Protein AF-V4Y859-F1 (afdb_monomer_lite)

Secondary structure (DSSP, 8-state):
--B--SS--TTPPPB--HHHHHHHT---TT------STHHHHHHHHHHHHHHHHHHHHHHTTSHHHHSPPPPHHHHHHHHHHHHS--TTS-HHHHHHHHHHHTS---HHHHHHHHHHHT-TTS-HHHHHHHHHHHHHHHT-----PPPPPPP--GGG---------PPPGGGSS-SS------------

Sequence (189 aa):
MRFVPREMDEDDELVKDTLTCLKRIECTEETERYLPGEMRDELYDAWGRARVDIYRQWQEQTDPLNVQPDIRKLFREVGQHLREHWPSDMTEDELRETVSSVEAPWGRRYERELREVYEDESFGPVETSRRIVDKVDELGLQPFEPPDPLPPIQKDEVKLVCWMVVAPDEKDGAGENGPQLMSQVTLDT

Radius of gyration: 26.75 Å; chains: 1; bounding box: 48×47×70 Å

pLDDT: mean 85.26, std 17.59, range [29.16, 97.81]

Structure (mmCIF, N/CA/C/O backbone):
data_AF-V4Y859-F1
#
_entry.id   AF-V4Y859-F1
#
loop_
_atom_site.gro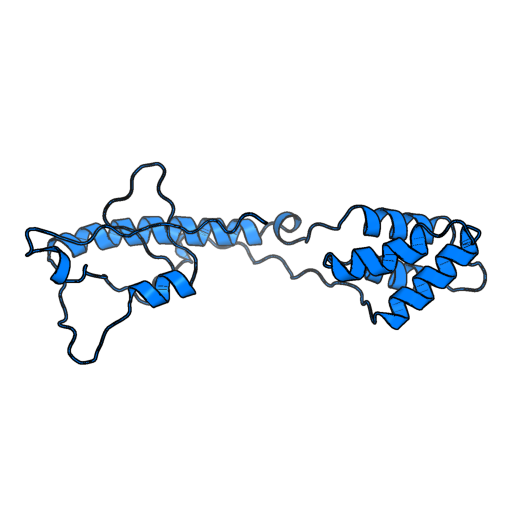up_PDB
_atom_site.id
_atom_site.type_symbol
_atom_site.label_atom_id
_atom_site.label_alt_id
_atom_site.label_comp_id
_atom_site.label_asym_id
_atom_site.label_entity_id
_atom_site.label_seq_id
_atom_site.pdbx_PDB_ins_code
_atom_site.Cartn_x
_atom_site.Cartn_y
_atom_site.Cartn_z
_atom_site.occupancy
_atom_site.B_iso_or_equiv
_atom_site.auth_seq_id
_atom_site.auth_comp_id
_atom_site.auth_asym_id
_atom_site.auth_atom_id
_atom_site.pdbx_PDB_model_num
ATOM 1 N N . MET A 1 1 ? -7.301 -1.783 15.688 1.00 88.00 1 MET A N 1
ATOM 2 C CA . MET A 1 1 ? -8.148 -1.291 16.801 1.00 88.00 1 MET A CA 1
ATOM 3 C C . MET A 1 1 ? -9.268 -0.437 16.215 1.00 88.00 1 MET A C 1
ATOM 5 O O . MET A 1 1 ? -9.089 0.074 15.111 1.00 88.00 1 MET A O 1
ATOM 9 N N . ARG A 1 2 ? -10.412 -0.325 16.899 1.00 92.06 2 ARG A N 1
ATOM 10 C CA . ARG A 1 2 ? -11.505 0.587 16.534 1.00 92.06 2 ARG A CA 1
ATOM 11 C C . ARG A 1 2 ? -11.997 1.310 17.770 1.00 92.06 2 ARG A C 1
ATOM 13 O O . ARG A 1 2 ? -12.341 0.650 18.745 1.00 92.06 2 ARG A O 1
ATOM 20 N N . PHE A 1 3 ? -12.020 2.634 17.705 1.00 93.00 3 PHE A N 1
ATOM 21 C CA . PHE A 1 3 ? -12.677 3.458 18.707 1.00 93.00 3 PHE A CA 1
ATOM 22 C C . PHE A 1 3 ? -14.032 3.906 18.161 1.00 93.00 3 PHE A C 1
ATOM 24 O O . PHE A 1 3 ? -14.116 4.435 17.050 1.00 93.00 3 PHE A O 1
ATOM 31 N N . VAL A 1 4 ? -15.075 3.642 18.943 1.00 91.94 4 VAL A N 1
ATOM 32 C CA . VAL A 1 4 ? -16.464 3.974 18.634 1.00 91.94 4 VAL A CA 1
ATOM 33 C C . VAL A 1 4 ? -16.869 5.086 19.603 1.00 91.94 4 VAL A C 1
ATOM 35 O O . VAL A 1 4 ? -16.959 4.808 20.801 1.00 91.94 4 VAL A O 1
ATOM 38 N N . PRO A 1 5 ? -17.045 6.335 19.137 1.00 89.06 5 PRO A N 1
ATOM 39 C CA . PRO A 1 5 ? -17.595 7.401 19.966 1.00 89.06 5 PRO A CA 1
ATOM 40 C C . PRO A 1 5 ? -18.973 7.019 20.521 1.00 89.06 5 PRO A C 1
ATOM 42 O O . PRO A 1 5 ? -19.734 6.306 19.865 1.00 89.06 5 PRO A O 1
ATOM 45 N N . ARG A 1 6 ? -19.281 7.475 21.742 1.00 83.06 6 ARG A N 1
ATOM 46 C CA . ARG A 1 6 ? -20.575 7.210 22.390 1.00 83.06 6 ARG A CA 1
ATOM 47 C C . ARG A 1 6 ? -21.721 7.841 21.601 1.00 83.06 6 ARG A C 1
ATOM 49 O O . ARG A 1 6 ? -22.703 7.182 21.277 1.00 83.06 6 ARG A O 1
ATOM 56 N N . GLU A 1 7 ? -21.548 9.110 21.267 1.00 81.25 7 GLU A N 1
ATOM 57 C CA . GLU A 1 7 ? -22.424 9.864 20.384 1.00 81.25 7 GLU A CA 1
ATOM 58 C C . GLU A 1 7 ? -21.776 9.848 19.000 1.00 81.25 7 GLU A C 1
ATOM 60 O O . GLU A 1 7 ? -20.636 10.281 18.843 1.00 81.25 7 GLU A O 1
ATOM 65 N N . MET A 1 8 ? -22.467 9.246 18.035 1.00 75.69 8 MET A N 1
ATOM 66 C CA . MET A 1 8 ? -22.103 9.292 16.622 1.00 75.69 8 MET A CA 1
ATOM 67 C C . MET A 1 8 ? -23.342 9.717 15.850 1.00 75.69 8 MET A C 1
ATOM 69 O O . MET A 1 8 ? -24.374 9.041 15.950 1.00 75.69 8 MET A O 1
ATOM 73 N N . ASP A 1 9 ? -23.215 10.783 15.077 1.00 76.50 9 ASP A N 1
ATOM 74 C CA . ASP A 1 9 ? -24.186 11.165 14.062 1.00 76.50 9 ASP A CA 1
ATOM 75 C C . ASP A 1 9 ? -24.032 10.284 12.805 1.00 76.50 9 ASP A C 1
ATOM 77 O O . ASP A 1 9 ? -23.108 9.473 12.691 1.00 76.50 9 ASP A O 1
ATOM 81 N N . GLU A 1 10 ? -24.957 10.406 11.847 1.00 67.94 10 GLU A N 1
ATOM 82 C CA . GLU A 1 10 ? -24.941 9.604 10.608 1.00 67.94 10 GLU A CA 1
ATOM 83 C C . GLU A 1 10 ? -23.673 9.819 9.763 1.00 67.94 10 GLU A C 1
ATOM 85 O O . GLU A 1 10 ? -23.258 8.906 9.046 1.00 67.94 10 GLU A O 1
ATOM 90 N N . ASP A 1 11 ? -23.047 10.992 9.886 1.00 70.88 11 ASP A N 1
ATOM 91 C CA . ASP A 1 11 ? -21.838 11.376 9.153 1.00 70.88 11 ASP A CA 1
ATOM 92 C C . ASP A 1 11 ? -20.532 11.045 9.905 1.00 70.88 11 ASP A C 1
ATOM 94 O O . ASP A 1 11 ? -19.442 11.221 9.354 1.00 70.88 11 ASP A O 1
ATOM 98 N N . ASP A 1 12 ? -20.608 10.560 11.150 1.00 78.06 12 ASP A N 1
ATOM 99 C CA . ASP A 1 12 ? -19.416 10.270 11.946 1.00 78.06 12 ASP A CA 1
ATOM 100 C C . ASP A 1 12 ? -18.744 8.955 11.534 1.00 78.06 12 ASP A C 1
ATOM 102 O O . ASP A 1 12 ? -19.358 7.886 11.442 1.00 78.06 12 ASP A O 1
ATOM 106 N N . GLU A 1 13 ? -17.421 9.000 11.374 1.00 85.06 13 GLU A N 1
ATOM 107 C CA . GLU A 1 13 ? -16.612 7.815 11.107 1.00 85.06 13 GLU A CA 1
ATOM 108 C C . GLU A 1 13 ? -15.993 7.228 12.381 1.00 85.06 13 GLU A C 1
ATOM 110 O O . GLU A 1 13 ? -15.565 7.922 13.306 1.00 85.06 13 GLU A O 1
ATOM 115 N N . LEU A 1 14 ? -15.864 5.899 12.401 1.00 91.44 14 LEU A N 1
ATOM 116 C CA . LEU A 1 14 ? -15.079 5.213 13.424 1.00 91.44 14 LEU A CA 1
ATOM 117 C C . LEU A 1 14 ? -13.619 5.649 13.354 1.00 91.44 14 LEU A C 1
ATOM 119 O O . LEU A 1 14 ? -13.032 5.700 12.272 1.00 91.44 14 LEU A O 1
ATOM 123 N N . VAL A 1 15 ? -12.974 5.832 14.507 1.00 91.69 15 VAL A N 1
ATOM 124 C CA . VAL A 1 15 ? -11.539 6.124 14.510 1.00 91.69 15 VAL A CA 1
ATOM 125 C C . VAL A 1 15 ? -10.756 4.822 14.358 1.00 91.69 15 VAL A C 1
ATOM 127 O O . VAL A 1 15 ? -10.828 3.912 15.191 1.00 91.69 15 VAL A O 1
ATOM 130 N N . LYS A 1 16 ? -10.022 4.736 13.245 1.00 92.94 16 LYS A N 1
ATOM 131 C CA . LYS A 1 16 ? -9.289 3.538 12.799 1.00 92.94 16 LYS A CA 1
ATOM 132 C C . LYS A 1 16 ? -7.787 3.634 13.035 1.00 92.94 16 LYS A C 1
ATOM 134 O O . LYS A 1 16 ? -7.126 2.599 13.108 1.00 92.94 16 LYS A O 1
ATOM 139 N N . ASP A 1 17 ? -7.268 4.857 13.140 1.00 91.56 17 ASP A N 1
ATOM 140 C CA . ASP A 1 17 ? -5.847 5.116 13.336 1.00 91.56 17 ASP A CA 1
ATOM 141 C C . ASP A 1 17 ? -5.384 4.618 14.708 1.00 91.56 17 ASP A C 1
ATOM 143 O O . ASP A 1 17 ? -5.900 5.028 15.753 1.00 91.56 17 ASP A O 1
ATOM 147 N N . THR A 1 18 ? -4.398 3.723 14.696 1.00 90.88 18 THR A N 1
ATOM 148 C CA . THR A 1 18 ? -3.910 3.062 15.907 1.00 90.88 18 THR A CA 1
ATOM 149 C C . THR A 1 18 ? -3.315 4.066 16.886 1.00 90.88 18 THR A C 1
ATOM 151 O O . THR A 1 18 ? -3.626 3.988 18.070 1.00 90.88 18 THR A O 1
ATOM 154 N N . LEU A 1 19 ? -2.510 5.029 16.425 1.00 91.25 19 LEU A N 1
ATOM 155 C CA . LEU A 1 19 ? -1.861 5.993 17.318 1.00 91.25 19 LEU A CA 1
ATOM 156 C C . LEU A 1 19 ? -2.889 6.901 18.000 1.00 91.25 19 LEU A C 1
ATOM 158 O O . LEU A 1 19 ? -2.801 7.150 19.200 1.00 91.25 19 LEU A O 1
ATOM 162 N N . THR A 1 20 ? -3.893 7.353 17.255 1.00 89.56 20 THR A N 1
ATOM 163 C CA . THR A 1 20 ? -4.991 8.162 17.786 1.00 89.56 20 THR A CA 1
ATOM 164 C C . THR A 1 20 ? -5.830 7.359 18.778 1.00 89.56 20 THR A C 1
ATOM 166 O O . THR A 1 20 ? -6.241 7.899 19.801 1.00 89.56 20 THR A O 1
ATOM 169 N N . CYS A 1 21 ? -6.062 6.064 18.535 1.00 90.88 21 CYS A N 1
ATOM 170 C CA . CYS A 1 21 ? -6.718 5.209 19.525 1.00 90.88 21 CYS A CA 1
ATOM 171 C C . CYS A 1 21 ? -5.864 5.041 20.793 1.00 90.88 21 CYS A C 1
ATOM 173 O O . CYS A 1 21 ? -6.396 5.167 21.889 1.00 90.88 21 CYS A O 1
ATOM 175 N N . LEU A 1 22 ? -4.552 4.817 20.654 1.00 90.50 22 LEU A N 1
ATOM 176 C CA . LEU A 1 22 ? -3.632 4.662 21.787 1.00 90.50 22 LEU A CA 1
ATOM 177 C C . LEU A 1 22 ? -3.560 5.921 22.658 1.00 90.50 22 LEU A C 1
ATOM 179 O 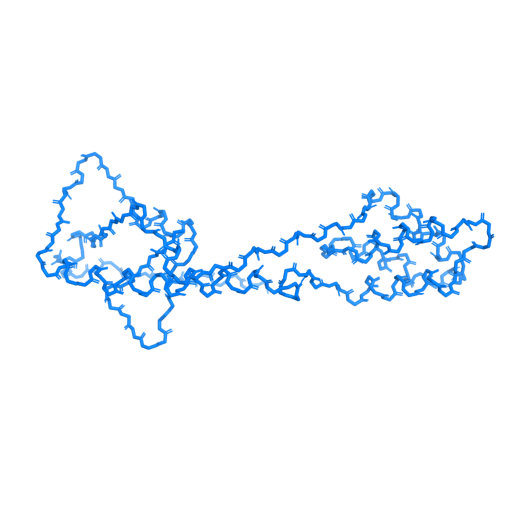O . LEU A 1 22 ? -3.598 5.814 23.877 1.00 90.50 22 LEU A O 1
ATOM 183 N N . LYS A 1 23 ? -3.529 7.110 22.045 1.00 88.81 23 LYS A N 1
ATOM 184 C CA . LYS A 1 23 ? -3.563 8.391 22.771 1.00 88.81 23 LYS A CA 1
ATOM 185 C C . LYS A 1 23 ? -4.838 8.587 23.596 1.00 88.81 23 LYS A C 1
ATOM 187 O O . LYS A 1 23 ? -4.801 9.280 24.599 1.00 88.81 23 LYS A O 1
ATOM 192 N N . ARG A 1 24 ? -5.969 8.009 23.175 1.00 87.25 24 ARG A N 1
ATOM 193 C CA . ARG A 1 24 ? -7.241 8.129 23.910 1.00 87.25 24 ARG A CA 1
ATOM 194 C C . ARG A 1 24 ? -7.325 7.223 25.131 1.00 87.25 24 ARG A C 1
ATOM 196 O O . ARG A 1 24 ? -8.089 7.523 26.033 1.00 87.25 24 ARG A O 1
ATOM 203 N N . ILE A 1 25 ? -6.597 6.110 25.139 1.00 87.88 25 ILE A N 1
ATOM 204 C CA . ILE A 1 25 ? -6.658 5.110 26.217 1.00 87.88 25 ILE A CA 1
ATOM 205 C C . ILE A 1 25 ? -5.550 5.317 27.259 1.00 87.88 25 ILE A C 1
ATOM 207 O O . ILE A 1 25 ? -5.235 4.399 28.012 1.00 87.88 25 ILE A O 1
ATOM 211 N N . GLU A 1 26 ? -4.917 6.490 27.263 1.00 84.94 26 GLU A N 1
ATOM 212 C CA . GLU A 1 26 ? -3.852 6.829 28.199 1.00 84.94 26 GLU A CA 1
ATOM 213 C C . GLU A 1 26 ? -4.403 6.892 29.630 1.00 84.94 26 GLU A C 1
ATOM 215 O O . GLU A 1 26 ? -5.401 7.554 29.904 1.00 84.94 26 GLU A O 1
ATOM 220 N N . CYS A 1 27 ? -3.756 6.172 30.545 1.00 85.19 27 CYS A N 1
ATOM 221 C CA . CYS A 1 27 ? -4.114 6.123 31.956 1.00 85.19 27 CYS A CA 1
ATOM 222 C C . CYS A 1 27 ? -2.860 5.930 32.817 1.00 85.19 27 CYS A C 1
ATOM 224 O O . CYS A 1 27 ? -1.808 5.503 32.334 1.00 85.19 27 CYS A O 1
ATOM 226 N N . THR A 1 28 ? -2.981 6.208 34.110 1.00 86.50 28 THR A N 1
ATOM 227 C CA . THR A 1 28 ? -1.946 5.952 35.120 1.00 86.50 28 THR A CA 1
ATOM 228 C C . THR A 1 28 ? -2.355 4.794 36.030 1.00 86.50 28 THR A C 1
ATOM 230 O O . THR A 1 28 ? -3.505 4.357 36.018 1.00 86.50 28 THR A O 1
ATOM 233 N N . GLU A 1 29 ? -1.431 4.309 36.863 1.00 86.38 29 GLU A N 1
ATOM 234 C CA . GLU A 1 29 ? -1.726 3.281 37.878 1.00 86.38 29 GLU A CA 1
ATOM 235 C C . GLU A 1 29 ? -2.806 3.720 38.885 1.00 86.38 29 GLU A C 1
ATOM 237 O O . GLU A 1 29 ? -3.460 2.880 39.498 1.00 86.38 29 GLU A O 1
ATOM 242 N N . GLU A 1 30 ? -3.011 5.030 39.032 1.00 87.44 30 GLU A N 1
ATOM 243 C CA . GLU A 1 30 ? -3.986 5.632 39.945 1.00 87.44 30 GLU A CA 1
ATOM 244 C C . GLU A 1 30 ? -5.358 5.867 39.291 1.00 87.44 30 GLU A C 1
ATOM 246 O O . GLU A 1 30 ? -6.295 6.279 39.972 1.00 87.44 30 GLU A O 1
ATOM 251 N N .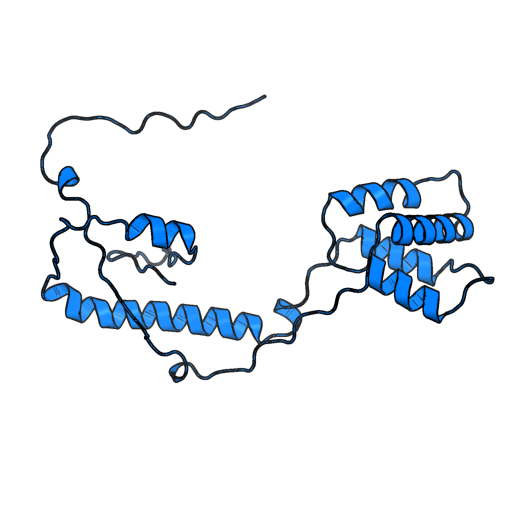 THR A 1 31 ? -5.501 5.623 37.982 1.00 84.88 31 THR A N 1
ATOM 252 C CA . THR A 1 31 ? -6.766 5.859 37.269 1.00 84.88 31 THR A CA 1
ATOM 253 C C . THR A 1 31 ? -7.844 4.884 37.746 1.00 84.88 31 THR A C 1
ATOM 255 O O . THR A 1 31 ? -7.705 3.665 37.617 1.00 84.88 31 THR A O 1
ATOM 258 N N . GLU A 1 32 ? -8.940 5.419 38.291 1.00 84.75 32 GLU A N 1
ATOM 259 C CA . GLU A 1 32 ? -10.039 4.609 38.810 1.00 84.75 32 GLU A CA 1
ATOM 260 C C . GLU A 1 32 ? -10.756 3.842 37.690 1.00 84.75 32 GLU A C 1
ATOM 262 O O . GLU A 1 32 ? -11.024 4.346 36.598 1.00 84.75 32 GLU A O 1
ATOM 267 N N . ARG A 1 33 ? -11.120 2.590 37.981 1.00 84.06 33 ARG A N 1
ATOM 268 C CA . ARG A 1 33 ? -11.931 1.786 37.072 1.00 84.06 33 ARG A CA 1
ATOM 269 C C . ARG A 1 33 ? -13.402 2.175 37.193 1.00 84.06 33 ARG A C 1
ATOM 271 O O . ARG A 1 33 ? -14.082 1.734 38.116 1.00 84.06 33 ARG A O 1
ATOM 278 N N . TYR A 1 34 ? -13.915 2.863 36.181 1.00 83.38 34 TYR A N 1
ATOM 279 C CA . TYR A 1 34 ? -15.321 3.245 36.091 1.00 83.38 34 TYR A CA 1
ATOM 280 C C . TYR A 1 34 ? -16.019 2.586 34.889 1.00 83.38 34 TYR A C 1
ATOM 282 O O . TYR A 1 34 ? -15.528 2.632 33.764 1.00 83.38 34 TYR A O 1
ATOM 290 N N . LEU A 1 35 ? -17.167 1.942 35.125 1.00 82.81 35 LEU A N 1
ATOM 291 C CA . LEU A 1 35 ? -18.031 1.409 34.065 1.00 82.81 35 LEU A CA 1
ATOM 292 C C . LEU A 1 35 ? -19.508 1.562 34.467 1.00 82.81 35 LEU A C 1
ATOM 294 O O . LEU A 1 35 ? -20.013 0.728 35.230 1.00 82.81 35 LEU A O 1
ATOM 298 N N . PRO A 1 36 ? -20.207 2.589 33.952 1.00 81.88 36 PRO A N 1
ATOM 299 C CA . PRO A 1 36 ? -21.641 2.761 34.158 1.00 81.88 36 PRO A CA 1
ATOM 300 C C . PRO A 1 36 ? -22.446 1.529 33.725 1.00 81.88 36 PRO A C 1
ATOM 302 O O . PRO A 1 36 ? -22.084 0.835 32.775 1.00 81.88 36 PRO A O 1
ATOM 305 N N . GLY A 1 37 ? -23.572 1.266 34.393 1.00 79.31 37 GLY A N 1
ATOM 306 C CA . GLY A 1 37 ? -24.460 0.152 34.036 1.00 79.31 37 GLY A CA 1
ATOM 307 C C . GLY A 1 37 ? -25.061 0.285 32.632 1.00 79.31 37 GLY A C 1
ATOM 308 O O . GLY A 1 37 ? -25.100 -0.700 31.901 1.00 79.31 37 GLY A O 1
ATOM 309 N N . GLU A 1 38 ? -25.444 1.506 32.250 1.00 80.56 38 GLU A N 1
ATOM 310 C CA . GLU A 1 38 ? -25.976 1.874 30.925 1.00 80.56 38 GLU A CA 1
ATOM 311 C C . GLU A 1 38 ? -25.009 1.563 29.771 1.00 80.56 38 GLU A C 1
ATOM 313 O O . GLU A 1 38 ? -25.430 1.114 28.708 1.00 80.56 38 GLU A O 1
ATOM 318 N N . MET A 1 39 ? -23.697 1.660 30.014 1.00 82.06 39 MET A N 1
ATOM 319 C CA . MET A 1 39 ? -22.671 1.372 29.004 1.00 82.06 39 MET A CA 1
ATOM 320 C C . MET A 1 39 ? -22.631 -0.103 28.587 1.00 82.06 39 MET A C 1
ATOM 322 O O . MET A 1 39 ? -22.042 -0.436 27.560 1.00 82.06 39 MET A O 1
ATOM 326 N N . ARG A 1 40 ? -23.221 -1.016 29.373 1.00 80.56 40 ARG A N 1
ATOM 327 C CA . ARG A 1 40 ? -23.233 -2.446 29.027 1.00 80.56 40 ARG A CA 1
ATOM 328 C C . ARG A 1 40 ? -24.081 -2.738 27.798 1.00 80.56 40 ARG A C 1
ATOM 330 O O . ARG A 1 40 ? -23.694 -3.604 27.019 1.00 80.56 40 ARG A O 1
ATOM 337 N N . ASP A 1 41 ? -25.199 -2.038 27.643 1.00 82.00 41 ASP A N 1
ATOM 338 C CA . ASP A 1 41 ? -26.085 -2.226 26.496 1.00 82.00 41 ASP A CA 1
ATOM 339 C C . ASP A 1 41 ? -25.477 -1.555 25.254 1.00 82.00 41 ASP A C 1
ATOM 341 O O . ASP A 1 41 ? -25.363 -2.189 24.204 1.00 82.00 41 ASP A O 1
ATOM 345 N N . GLU A 1 42 ? -24.936 -0.341 25.416 1.00 86.81 42 GLU A N 1
ATOM 346 C CA . GLU A 1 42 ? -24.237 0.405 24.357 1.00 86.81 42 GLU A CA 1
ATOM 347 C C . GLU A 1 42 ? -23.016 -0.357 23.796 1.00 86.81 42 GLU A C 1
ATOM 349 O O . GLU A 1 42 ? -22.688 -0.251 22.611 1.00 86.81 42 GLU A O 1
ATOM 354 N N . LEU A 1 43 ? -22.357 -1.186 24.616 1.00 89.00 43 LEU A N 1
ATOM 355 C CA . LEU A 1 43 ? -21.196 -1.978 24.201 1.00 89.00 43 LEU A CA 1
ATOM 356 C C . LEU A 1 43 ? -21.516 -2.965 23.068 1.00 89.00 43 LEU A C 1
ATOM 358 O O . LEU A 1 43 ? -20.681 -3.166 22.182 1.00 89.00 43 LEU A O 1
ATOM 362 N N . TYR A 1 44 ? -22.692 -3.602 23.088 1.00 89.12 44 TYR A N 1
ATOM 363 C CA . TYR A 1 44 ? -23.067 -4.564 22.047 1.00 89.12 44 TYR A CA 1
ATOM 364 C C . TYR A 1 44 ? -23.271 -3.874 20.699 1.00 89.12 44 TYR A C 1
ATOM 366 O O . TYR A 1 44 ? -22.817 -4.392 19.673 1.00 89.12 44 TYR A O 1
ATOM 37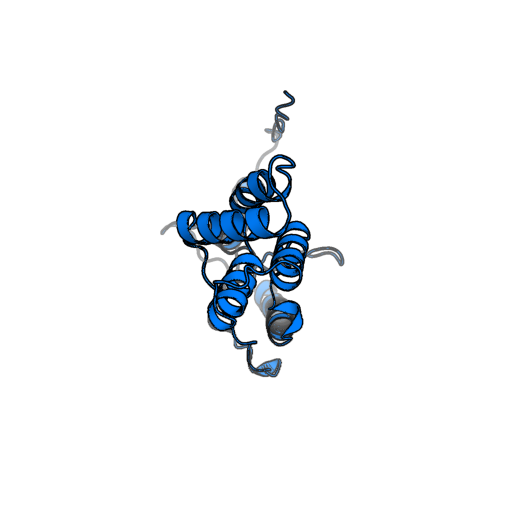4 N N . ASP A 1 45 ? -23.878 -2.688 20.710 1.00 89.69 45 ASP A N 1
ATOM 375 C CA . ASP A 1 45 ? -24.072 -1.871 19.515 1.00 89.69 45 ASP A CA 1
ATOM 376 C C . ASP A 1 45 ? -22.736 -1.342 18.986 1.00 89.69 45 ASP A C 1
ATOM 378 O O . ASP A 1 45 ? -22.446 -1.463 17.790 1.00 89.69 45 ASP A O 1
ATOM 382 N N . ALA A 1 46 ? -21.867 -0.851 19.877 1.00 91.50 46 ALA A N 1
ATOM 383 C CA . ALA A 1 46 ? -20.516 -0.421 19.526 1.00 91.50 46 ALA A CA 1
ATOM 384 C C . ALA A 1 46 ? -19.700 -1.566 18.904 1.00 91.50 46 ALA A C 1
ATOM 386 O O . ALA A 1 46 ? -19.063 -1.394 17.859 1.00 91.50 46 ALA A O 1
ATOM 387 N N . TRP A 1 47 ? -19.775 -2.767 19.486 1.00 93.44 47 TRP A N 1
ATOM 388 C CA . TRP A 1 47 ? -19.163 -3.960 18.907 1.00 93.44 47 TRP A CA 1
ATOM 389 C C . TRP A 1 47 ? -19.752 -4.293 17.532 1.00 93.44 47 TRP A C 1
ATOM 391 O O . TRP A 1 47 ? -19.003 -4.593 16.600 1.00 93.44 47 TRP A O 1
ATOM 401 N N . GLY A 1 48 ? -21.074 -4.200 17.369 1.00 92.62 48 GLY A N 1
ATOM 402 C CA . GLY A 1 48 ? -21.748 -4.399 16.088 1.00 92.62 48 GLY A CA 1
ATOM 403 C C . GLY A 1 48 ? -21.202 -3.485 14.987 1.00 92.62 48 GLY A C 1
ATOM 404 O O . GLY A 1 48 ? -20.867 -3.973 13.901 1.00 92.62 48 GLY A O 1
ATOM 405 N N . ARG A 1 49 ? -21.040 -2.189 15.288 1.00 92.44 49 ARG A N 1
ATOM 406 C CA . ARG A 1 49 ? -20.465 -1.183 14.375 1.00 92.44 49 ARG A CA 1
ATOM 407 C C . ARG A 1 49 ? -19.008 -1.495 14.035 1.00 92.44 49 ARG A C 1
ATOM 409 O O . ARG A 1 49 ? -18.662 -1.602 12.858 1.00 92.44 49 ARG A O 1
ATOM 416 N N . ALA A 1 50 ? -18.173 -1.729 15.049 1.00 94.19 50 ALA A N 1
ATOM 417 C CA . ALA A 1 50 ? -16.763 -2.062 14.852 1.00 94.19 50 ALA A CA 1
ATOM 418 C C . ALA A 1 50 ? -16.582 -3.341 14.017 1.00 94.19 50 ALA A C 1
ATOM 420 O O . ALA A 1 50 ? -15.738 -3.388 13.124 1.00 94.19 50 ALA A O 1
ATOM 421 N N . ARG A 1 51 ? -17.406 -4.367 14.260 1.00 95.62 51 ARG A N 1
ATOM 422 C CA . ARG A 1 51 ? -17.377 -5.631 13.517 1.00 95.62 51 ARG A CA 1
ATOM 423 C C . ARG A 1 51 ? -17.754 -5.452 12.048 1.00 95.62 51 ARG A C 1
ATOM 425 O O . ARG A 1 51 ? -17.134 -6.085 11.197 1.00 95.62 51 ARG A O 1
ATOM 432 N N . VAL A 1 52 ? -18.759 -4.625 11.742 1.00 94.62 52 VAL A N 1
ATOM 433 C CA . VAL A 1 52 ? -19.124 -4.288 10.351 1.00 94.62 52 VAL A CA 1
ATOM 434 C C . VAL A 1 52 ? -17.962 -3.605 9.642 1.00 94.62 52 VAL A C 1
ATOM 436 O O . VAL A 1 52 ? -17.629 -4.000 8.527 1.00 94.62 52 VAL A O 1
ATOM 439 N N . ASP A 1 53 ? -17.330 -2.630 10.291 1.00 94.31 53 ASP A N 1
ATOM 440 C CA . ASP A 1 53 ? -16.219 -1.893 9.695 1.00 94.31 53 ASP A CA 1
ATOM 441 C C . ASP A 1 53 ? -14.988 -2.776 9.454 1.00 94.31 53 ASP A C 1
ATOM 443 O O . ASP A 1 53 ? -14.426 -2.756 8.362 1.00 94.31 53 ASP A O 1
ATOM 447 N N . ILE A 1 54 ? -14.612 -3.611 10.430 1.00 94.50 54 ILE A N 1
ATOM 448 C CA . ILE A 1 54 ? -13.504 -4.571 10.284 1.00 94.50 54 ILE A CA 1
ATOM 449 C C . ILE A 1 54 ? -13.789 -5.547 9.141 1.00 94.50 54 ILE A C 1
ATOM 451 O O . ILE A 1 54 ? -12.918 -5.792 8.310 1.00 94.50 54 ILE A O 1
ATOM 455 N N . TYR A 1 55 ? -15.010 -6.083 9.082 1.00 95.44 55 TYR A N 1
ATOM 456 C CA . TYR A 1 55 ? -15.418 -6.976 8.004 1.00 95.44 55 TYR A CA 1
ATOM 457 C C . TYR A 1 55 ? -15.322 -6.287 6.640 1.00 95.44 55 TYR A C 1
ATOM 459 O O . TYR A 1 55 ? -14.732 -6.844 5.721 1.00 95.44 55 TYR A O 1
ATOM 467 N N . ARG A 1 56 ? -15.853 -5.065 6.508 1.00 93.00 56 ARG A N 1
ATOM 468 C CA . ARG A 1 56 ? -15.787 -4.294 5.262 1.00 93.00 56 ARG A CA 1
ATOM 469 C C . ARG A 1 56 ? -14.342 -4.040 4.833 1.00 93.00 56 ARG A C 1
ATOM 471 O O . ARG A 1 56 ? -14.012 -4.323 3.688 1.00 93.00 56 ARG A O 1
ATOM 478 N N . GLN A 1 57 ? -13.486 -3.593 5.754 1.00 92.38 57 GLN A N 1
ATOM 479 C CA . GLN A 1 57 ? -12.065 -3.377 5.472 1.00 92.38 57 GLN A CA 1
ATOM 480 C C . GLN A 1 57 ? -11.378 -4.667 4.993 1.00 92.38 57 GLN A C 1
ATOM 482 O O . GLN A 1 57 ? -10.554 -4.629 4.083 1.00 92.38 57 GLN A O 1
ATOM 487 N N . TRP A 1 58 ? -11.710 -5.814 5.590 1.00 94.00 58 TRP A N 1
ATOM 488 C CA . TRP A 1 58 ? -11.169 -7.103 5.159 1.00 94.00 58 TRP A CA 1
ATOM 489 C C . TRP A 1 58 ? -11.627 -7.476 3.744 1.00 94.00 58 TRP A C 1
ATOM 491 O O . TRP A 1 58 ? -10.820 -7.908 2.924 1.00 94.00 58 TRP A O 1
ATOM 501 N N . GLN A 1 59 ? -12.917 -7.293 3.442 1.00 92.25 59 GLN A N 1
ATOM 502 C CA . GLN A 1 59 ? -13.465 -7.572 2.111 1.00 92.25 59 GLN A CA 1
ATOM 503 C C . GLN A 1 59 ? -12.832 -6.678 1.039 1.00 92.25 59 GLN A C 1
ATOM 505 O O . GLN A 1 59 ? -12.541 -7.157 -0.052 1.00 92.25 59 GLN A O 1
ATOM 510 N N . GLU A 1 60 ? -12.548 -5.412 1.354 1.00 89.62 60 GLU A N 1
ATOM 511 C CA . GLU A 1 60 ? -11.824 -4.513 0.447 1.00 89.62 60 GLU A CA 1
ATOM 512 C C . GLU A 1 60 ? -10.450 -5.091 0.067 1.00 89.62 60 GLU A C 1
ATOM 514 O O . GLU A 1 60 ? -10.096 -5.074 -1.105 1.00 89.62 60 GLU A O 1
ATOM 519 N N . GLN A 1 61 ? -9.725 -5.698 1.012 1.00 87.19 61 GLN A N 1
ATOM 520 C CA . GLN A 1 61 ? -8.414 -6.334 0.780 1.00 87.19 61 GLN A CA 1
ATOM 521 C C . GLN A 1 61 ? -8.488 -7.751 0.183 1.00 87.19 61 GLN A C 1
ATOM 523 O O . GLN A 1 61 ? -7.459 -8.377 -0.066 1.00 87.19 61 GLN A O 1
ATOM 528 N N . THR A 1 62 ? -9.692 -8.280 -0.027 1.00 89.00 62 THR A N 1
ATOM 529 C CA . THR A 1 62 ? -9.909 -9.564 -0.712 1.00 89.00 62 THR A CA 1
ATOM 530 C C . THR A 1 62 ? -9.956 -9.382 -2.234 1.00 89.00 62 THR A C 1
ATOM 532 O O . THR A 1 62 ? -9.710 -10.329 -2.977 1.00 89.00 62 THR A O 1
ATOM 535 N N . ASP A 1 63 ? -10.258 -8.172 -2.720 1.00 84.06 63 ASP A N 1
ATOM 536 C CA . ASP A 1 63 ? -10.290 -7.870 -4.153 1.00 84.06 63 ASP A CA 1
ATOM 537 C C . ASP A 1 63 ? -8.866 -7.598 -4.683 1.00 84.06 63 ASP A C 1
ATOM 539 O O . ASP A 1 63 ? -8.234 -6.626 -4.252 1.00 84.06 63 ASP A O 1
ATOM 543 N N . PRO A 1 64 ? -8.357 -8.389 -5.650 1.00 79.75 64 PRO A N 1
ATOM 544 C CA . PRO A 1 64 ? -7.042 -8.162 -6.245 1.00 79.75 64 PRO A CA 1
ATOM 545 C C . PRO A 1 64 ? -6.853 -6.765 -6.840 1.00 79.75 64 PRO A C 1
ATOM 547 O O . PRO A 1 64 ? -5.722 -6.290 -6.932 1.00 79.75 64 PRO A O 1
ATOM 550 N N . LEU A 1 65 ? -7.926 -6.099 -7.274 1.00 80.38 65 LEU A N 1
ATOM 551 C CA . LEU A 1 65 ? -7.846 -4.750 -7.835 1.00 80.38 65 LEU A CA 1
ATOM 552 C C . LEU A 1 65 ? -7.602 -3.684 -6.764 1.00 80.38 65 LEU A C 1
ATOM 554 O O . LEU A 1 65 ? -6.957 -2.683 -7.052 1.00 80.38 65 LEU A O 1
ATOM 558 N N . ASN A 1 66 ? -8.070 -3.906 -5.534 1.00 82.88 66 ASN A N 1
ATOM 559 C CA . ASN A 1 66 ? -7.864 -2.972 -4.422 1.00 82.88 66 ASN A CA 1
ATOM 560 C C . ASN A 1 66 ? -6.475 -3.115 -3.788 1.00 82.88 66 ASN A C 1
ATOM 562 O O . ASN A 1 66 ? -5.982 -2.184 -3.154 1.00 82.88 66 ASN A O 1
ATOM 566 N N . VAL A 1 67 ? -5.866 -4.295 -3.921 1.00 78.31 67 VAL A N 1
ATOM 567 C CA . VAL A 1 67 ? -4.549 -4.616 -3.354 1.00 78.31 67 VAL A CA 1
ATOM 568 C C . VAL A 1 67 ? -3.413 -4.210 -4.300 1.00 78.31 67 VAL A C 1
ATOM 570 O O . VAL A 1 67 ? -2.283 -3.983 -3.862 1.00 78.31 67 VAL A O 1
ATOM 573 N N . GLN A 1 68 ? -3.708 -4.068 -5.594 1.00 78.56 68 GLN A N 1
ATOM 574 C CA . GLN A 1 68 ? -2.738 -3.591 -6.571 1.00 78.56 68 GLN A CA 1
ATOM 575 C C . GLN A 1 68 ? -2.432 -2.100 -6.371 1.00 78.56 68 GLN A C 1
ATOM 577 O O . GLN A 1 68 ? -3.345 -1.283 -6.243 1.00 78.56 68 GLN A O 1
ATOM 582 N N . PRO A 1 69 ? -1.147 -1.716 -6.358 1.00 78.69 69 PRO A N 1
ATOM 583 C CA . PRO A 1 69 ? -0.770 -0.327 -6.186 1.00 78.69 69 PRO A CA 1
ATOM 584 C C . PRO A 1 69 ? -0.982 0.471 -7.480 1.00 78.69 69 PRO A C 1
ATOM 586 O O . PRO A 1 69 ? -0.823 -0.046 -8.586 1.00 78.69 69 PRO A O 1
ATOM 589 N N . ASP A 1 70 ? -1.295 1.760 -7.348 1.00 83.25 70 ASP A N 1
ATOM 590 C CA . ASP A 1 70 ? -1.445 2.651 -8.502 1.00 83.25 70 ASP A CA 1
ATOM 591 C C . ASP A 1 70 ? -0.076 3.076 -9.058 1.00 83.25 70 ASP A C 1
ATOM 593 O O . ASP A 1 70 ? 0.733 3.721 -8.378 1.00 83.25 70 ASP A O 1
ATOM 597 N N . ILE A 1 71 ? 0.178 2.722 -10.318 1.00 89.88 71 ILE A N 1
ATOM 598 C CA . ILE A 1 71 ? 1.418 3.035 -11.026 1.00 89.88 71 ILE A CA 1
ATOM 599 C C . ILE A 1 71 ? 1.283 4.404 -11.696 1.00 89.88 71 ILE A C 1
ATOM 601 O O . ILE A 1 71 ? 0.441 4.650 -12.576 1.00 89.88 71 ILE A O 1
ATOM 605 N N . ARG A 1 72 ? 2.189 5.311 -11.328 1.00 92.25 72 ARG A N 1
ATOM 606 C CA . ARG A 1 72 ? 2.229 6.669 -11.881 1.00 92.25 72 ARG A CA 1
ATOM 607 C C . ARG A 1 72 ? 2.396 6.646 -13.398 1.00 92.25 72 ARG A C 1
ATOM 609 O O . ARG A 1 72 ? 3.070 5.785 -13.955 1.00 92.25 72 ARG A O 1
ATOM 616 N N . LYS A 1 73 ? 1.808 7.640 -14.065 1.00 95.12 73 LYS A N 1
ATOM 617 C CA . LYS A 1 73 ? 1.788 7.740 -15.530 1.00 95.12 73 LYS A CA 1
ATOM 618 C C . LYS A 1 73 ? 3.190 7.677 -16.158 1.00 95.12 73 LYS A C 1
ATOM 620 O O . LYS A 1 73 ? 3.374 6.894 -17.079 1.00 95.12 73 LYS A O 1
ATOM 625 N N . LEU A 1 74 ? 4.161 8.420 -15.618 1.00 96.12 74 LEU A N 1
ATOM 626 C CA . LEU A 1 74 ? 5.532 8.440 -16.145 1.00 96.12 74 LEU A CA 1
ATOM 627 C C . LEU A 1 74 ? 6.144 7.033 -16.215 1.00 96.12 74 LEU A C 1
ATOM 629 O O . LEU A 1 74 ? 6.715 6.671 -17.230 1.00 96.12 74 LEU A O 1
ATOM 633 N N . PHE A 1 75 ? 6.003 6.222 -15.164 1.00 96.38 75 PHE A N 1
ATOM 634 C CA . PHE A 1 75 ? 6.574 4.872 -15.151 1.00 96.38 75 PHE A CA 1
ATOM 635 C C . PHE A 1 75 ? 5.950 3.966 -16.217 1.00 96.38 75 PHE A C 1
ATOM 637 O O . PHE A 1 75 ? 6.664 3.199 -16.853 1.00 96.38 75 PHE A O 1
ATOM 644 N N . ARG A 1 76 ? 4.643 4.111 -16.477 1.00 95.56 76 ARG A N 1
ATOM 645 C CA . ARG A 1 76 ? 3.965 3.414 -17.583 1.00 95.56 76 ARG A CA 1
ATOM 646 C C . ARG A 1 76 ? 4.476 3.869 -18.952 1.00 95.56 76 ARG A C 1
ATOM 648 O O . ARG A 1 76 ? 4.667 3.039 -19.831 1.00 95.56 76 ARG A O 1
ATOM 655 N N . GLU A 1 77 ? 4.714 5.167 -19.129 1.00 97.25 77 GLU A N 1
ATOM 656 C CA . GLU A 1 77 ? 5.260 5.725 -20.377 1.00 97.25 77 GLU A CA 1
ATOM 657 C C . GLU A 1 77 ? 6.701 5.262 -20.621 1.00 97.25 77 GLU A C 1
ATOM 659 O O . GLU A 1 77 ? 7.028 4.829 -21.722 1.00 97.25 77 GLU A O 1
ATOM 664 N N . VAL A 1 78 ? 7.540 5.260 -19.583 1.00 97.38 78 VAL A N 1
ATOM 665 C CA . VAL A 1 78 ? 8.912 4.735 -19.647 1.00 97.38 78 VAL A CA 1
ATOM 666 C C . VAL A 1 78 ? 8.903 3.233 -19.946 1.00 97.38 78 VAL A C 1
ATOM 668 O O . VAL A 1 78 ? 9.630 2.777 -20.826 1.00 97.38 78 VAL A O 1
ATOM 671 N N . GLY A 1 79 ? 8.047 2.455 -19.276 1.00 96.88 79 GLY A N 1
ATOM 672 C CA . GLY A 1 79 ? 7.881 1.029 -19.560 1.00 96.88 79 GLY A CA 1
ATOM 673 C C . GLY A 1 79 ? 7.413 0.766 -20.994 1.00 96.88 79 GLY A C 1
ATOM 674 O O . GLY A 1 79 ? 7.866 -0.181 -21.636 1.00 96.88 79 GLY A O 1
ATOM 675 N N . GLN A 1 80 ? 6.524 1.600 -21.538 1.00 97.81 80 GLN A N 1
ATOM 676 C CA . GLN A 1 80 ? 6.120 1.528 -22.943 1.00 97.81 80 GLN A CA 1
ATOM 677 C C . GLN A 1 80 ? 7.282 1.870 -23.887 1.00 97.81 80 GLN A C 1
ATOM 679 O O . GLN A 1 80 ? 7.536 1.118 -24.827 1.00 97.81 80 GLN A O 1
ATOM 684 N N . HIS A 1 81 ? 8.026 2.941 -23.605 1.00 97.81 81 HIS A N 1
ATOM 685 C CA . HIS A 1 81 ? 9.205 3.342 -24.377 1.00 97.81 81 HIS A CA 1
ATOM 686 C C . HIS A 1 81 ? 10.240 2.217 -24.465 1.00 97.81 81 HIS A C 1
ATOM 688 O O . HIS A 1 81 ? 10.729 1.917 -25.552 1.00 97.81 81 HIS A O 1
ATOM 694 N N . LEU A 1 82 ? 10.527 1.544 -23.345 1.00 97.50 82 LEU A N 1
ATOM 695 C CA . LEU A 1 82 ? 11.450 0.405 -23.309 1.00 97.50 82 LEU A CA 1
ATOM 696 C C . LEU A 1 82 ? 10.997 -0.739 -24.226 1.00 97.50 82 LEU A C 1
ATOM 698 O O . LEU A 1 82 ? 11.825 -1.312 -24.928 1.00 97.50 82 LEU A O 1
ATOM 702 N N . ARG A 1 83 ? 9.690 -1.037 -24.276 1.00 97.38 83 ARG A N 1
ATOM 703 C CA . ARG A 1 83 ? 9.131 -2.067 -25.173 1.00 97.38 83 ARG A CA 1
ATOM 704 C C . ARG A 1 83 ? 9.228 -1.676 -26.653 1.00 97.38 83 ARG A C 1
ATOM 706 O O . ARG A 1 83 ? 9.388 -2.548 -27.500 1.00 97.38 83 ARG A O 1
ATOM 713 N N . GLU A 1 84 ? 9.113 -0.388 -26.974 1.00 97.69 84 GLU A N 1
ATOM 714 C CA . GLU A 1 84 ? 9.135 0.123 -28.355 1.00 97.69 84 GLU A CA 1
ATOM 715 C C . GLU A 1 84 ? 10.557 0.335 -28.900 1.00 97.69 84 GLU A C 1
ATOM 717 O O . GLU A 1 84 ? 10.797 0.215 -30.106 1.00 97.69 84 GLU A O 1
ATOM 722 N N . HIS A 1 85 ? 11.509 0.644 -28.019 1.00 97.31 85 HIS A N 1
ATOM 723 C CA . HIS A 1 85 ? 12.855 1.091 -28.376 1.00 97.31 85 HIS A CA 1
ATOM 724 C C . HIS A 1 85 ? 13.954 0.292 -27.668 1.00 97.31 85 HIS A C 1
ATOM 726 O O . HIS A 1 85 ? 15.000 0.846 -27.316 1.00 97.31 85 HIS A O 1
ATOM 732 N N . TRP A 1 86 ? 13.726 -1.006 -27.456 1.00 97.38 86 TRP A N 1
ATOM 733 C CA . TRP A 1 86 ? 14.698 -1.885 -26.814 1.00 97.38 86 TRP A CA 1
ATOM 734 C C . TRP A 1 86 ? 15.992 -2.015 -27.643 1.00 97.38 86 TRP A C 1
ATOM 736 O O . TRP A 1 86 ? 15.918 -2.243 -28.858 1.00 97.38 86 TRP A O 1
ATOM 746 N N . PRO A 1 87 ? 17.185 -1.881 -27.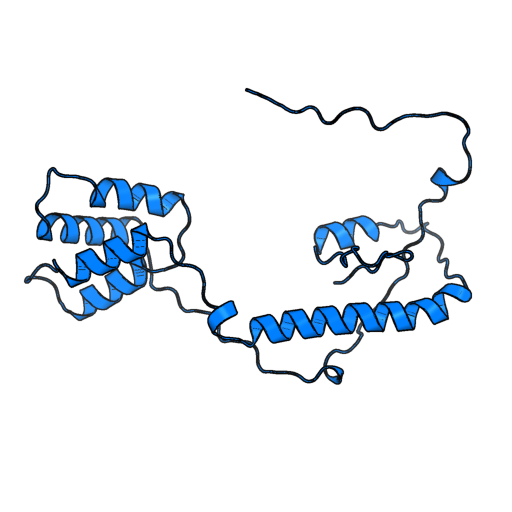032 1.00 95.44 87 PRO A N 1
ATOM 747 C CA . PRO A 1 87 ? 18.449 -2.089 -27.729 1.00 95.44 87 PRO A CA 1
ATOM 748 C C . PRO A 1 87 ? 18.588 -3.532 -28.229 1.00 95.44 87 PRO A C 1
ATOM 750 O O . PRO A 1 87 ? 18.447 -4.488 -27.474 1.00 95.44 87 PRO A O 1
ATOM 753 N N . SER A 1 88 ? 18.912 -3.708 -29.513 1.00 93.44 88 SER A N 1
ATOM 754 C CA . SER A 1 88 ? 19.026 -5.037 -30.140 1.00 93.44 88 SER A CA 1
ATOM 755 C C . SER A 1 88 ? 20.163 -5.905 -29.588 1.00 93.44 88 SER A C 1
ATOM 757 O O . SER A 1 88 ? 20.224 -7.097 -29.874 1.00 93.44 88 SER A O 1
ATOM 759 N N . ASP A 1 89 ? 21.113 -5.285 -28.892 1.00 93.69 89 ASP A N 1
ATOM 760 C CA . ASP A 1 89 ? 22.248 -5.928 -28.234 1.00 93.69 89 ASP A CA 1
ATOM 761 C C . ASP A 1 89 ? 21.914 -6.502 -26.847 1.00 93.69 89 ASP A C 1
ATOM 763 O O . ASP A 1 89 ? 22.716 -7.266 -26.313 1.00 93.69 89 ASP A O 1
ATOM 767 N N . MET A 1 90 ? 20.736 -6.188 -26.299 1.00 94.31 90 MET A N 1
ATOM 768 C CA . MET A 1 90 ? 20.259 -6.686 -25.009 1.00 94.31 90 MET A CA 1
ATOM 769 C C . MET A 1 90 ? 19.212 -7.792 -25.179 1.00 94.31 90 MET A C 1
ATOM 771 O O . MET A 1 90 ? 18.551 -7.916 -26.214 1.00 94.31 90 MET A O 1
ATOM 775 N N . THR A 1 91 ? 19.050 -8.617 -24.150 1.00 96.00 91 THR A N 1
ATOM 776 C CA . THR A 1 91 ? 18.139 -9.762 -24.170 1.00 96.00 91 THR A CA 1
ATOM 777 C C . THR A 1 91 ? 16.695 -9.367 -23.866 1.00 96.00 91 THR A C 1
ATOM 779 O O . THR A 1 91 ? 16.400 -8.342 -23.258 1.00 96.00 91 THR A O 1
ATOM 782 N N . GLU A 1 92 ? 15.770 -10.221 -24.287 1.00 94.69 92 GLU A N 1
ATOM 783 C CA . GLU A 1 92 ? 14.342 -10.072 -24.004 1.00 94.69 92 GLU A CA 1
ATOM 784 C C . GLU A 1 92 ? 14.008 -10.309 -22.515 1.00 94.69 92 GLU A C 1
ATOM 786 O O . GLU A 1 92 ? 13.027 -9.773 -22.004 1.00 94.69 92 GLU A O 1
ATOM 791 N N . ASP A 1 93 ? 14.806 -11.110 -21.805 1.00 96.25 93 ASP A N 1
ATOM 792 C CA . ASP A 1 93 ? 14.605 -11.336 -20.370 1.00 96.25 93 ASP A CA 1
ATOM 793 C C . ASP A 1 93 ? 14.991 -10.093 -19.557 1.00 96.25 93 ASP A C 1
ATOM 795 O O . ASP A 1 93 ? 14.227 -9.687 -18.682 1.00 96.25 93 ASP A O 1
ATOM 799 N N . GLU A 1 94 ? 16.091 -9.424 -19.925 1.00 95.25 94 GLU A N 1
ATOM 800 C CA . GLU A 1 94 ? 16.465 -8.115 -19.369 1.00 95.25 94 GLU A CA 1
ATOM 801 C C . GLU A 1 94 ? 15.364 -7.074 -19.614 1.00 95.25 94 GLU A C 1
ATOM 803 O O . GLU A 1 94 ? 14.994 -6.358 -18.688 1.00 95.25 94 GLU A O 1
ATOM 808 N N . LEU A 1 95 ? 14.758 -7.040 -20.812 1.00 97.06 95 LEU A N 1
ATOM 809 C CA . LEU A 1 95 ? 13.620 -6.153 -21.087 1.00 97.06 95 LEU A CA 1
ATOM 810 C C . LEU A 1 95 ? 12.477 -6.381 -20.092 1.00 97.06 95 LEU A C 1
ATOM 812 O O . LEU A 1 95 ? 11.953 -5.423 -19.521 1.00 97.06 95 LEU A O 1
ATOM 816 N N . ARG A 1 96 ? 12.068 -7.641 -19.889 1.00 96.12 96 ARG A N 1
ATOM 817 C CA . ARG A 1 96 ? 10.962 -7.977 -18.976 1.00 96.12 96 ARG A CA 1
ATOM 818 C C . ARG A 1 96 ? 11.270 -7.562 -17.546 1.00 96.12 96 ARG A C 1
ATOM 820 O O . ARG A 1 96 ? 10.400 -6.988 -16.892 1.00 96.12 96 ARG A O 1
ATOM 827 N N . GLU A 1 97 ? 12.486 -7.833 -17.083 1.00 95.88 97 GLU A N 1
ATOM 828 C CA . GLU A 1 97 ? 12.930 -7.474 -15.740 1.00 95.88 97 GLU A CA 1
ATOM 829 C C . GLU A 1 97 ? 12.973 -5.953 -15.555 1.00 95.88 97 GLU A C 1
ATOM 831 O O . GLU A 1 97 ? 12.329 -5.437 -14.642 1.00 95.88 97 GLU A O 1
ATOM 836 N N . THR A 1 98 ? 13.627 -5.214 -16.459 1.00 96.62 98 THR A N 1
ATOM 837 C CA . THR A 1 98 ? 13.705 -3.746 -16.390 1.00 96.62 98 THR A CA 1
ATOM 838 C C . THR A 1 98 ? 12.318 -3.112 -16.432 1.00 96.62 98 THR A C 1
ATOM 840 O O . THR A 1 98 ? 12.016 -2.239 -15.620 1.00 96.62 98 THR A O 1
ATOM 843 N N . VAL A 1 99 ? 11.444 -3.557 -17.340 1.00 96.81 99 VAL A N 1
ATOM 844 C CA . VAL A 1 99 ? 10.070 -3.044 -17.435 1.00 96.81 99 VAL A CA 1
ATOM 845 C C . VAL A 1 99 ? 9.301 -3.310 -16.142 1.00 96.81 99 VAL A C 1
ATOM 847 O O . VAL A 1 99 ? 8.660 -2.396 -15.626 1.00 96.81 99 VAL A O 1
ATOM 850 N N . SER A 1 100 ? 9.404 -4.519 -15.581 1.00 94.62 100 SER A N 1
ATOM 851 C CA . SER A 1 100 ? 8.747 -4.852 -14.314 1.00 94.62 100 SER A CA 1
ATOM 852 C C . SER A 1 100 ? 9.289 -4.036 -13.136 1.00 94.62 100 SER A C 1
ATOM 854 O O . SER A 1 100 ? 8.525 -3.690 -12.236 1.00 94.62 100 SER A O 1
ATOM 856 N N . SER A 1 101 ? 10.585 -3.715 -13.139 1.00 96.06 101 SER A N 1
ATOM 857 C CA . SER A 1 101 ? 11.224 -2.852 -12.139 1.00 96.06 101 SER A CA 1
ATOM 858 C C . SER A 1 101 ? 10.800 -1.393 -12.276 1.00 96.06 101 SER A C 1
ATOM 860 O O . SER A 1 101 ? 10.578 -0.721 -11.273 1.00 96.06 101 SER A O 1
ATOM 862 N N . VAL A 1 102 ? 10.660 -0.877 -13.498 1.00 95.81 102 VAL A N 1
ATOM 863 C CA . VAL A 1 102 ? 10.222 0.506 -13.741 1.00 95.81 102 VAL A CA 1
ATOM 864 C C . VAL A 1 102 ? 8.750 0.686 -13.386 1.00 95.81 102 VAL A C 1
ATOM 866 O O . VAL A 1 102 ? 8.398 1.672 -12.742 1.00 95.81 102 VAL A O 1
ATOM 869 N N . GLU A 1 103 ? 7.896 -0.265 -13.770 1.00 94.44 103 GLU A N 1
ATOM 870 C CA . GLU A 1 103 ? 6.445 -0.213 -13.548 1.00 94.44 103 GLU A CA 1
ATOM 871 C C . GLU A 1 103 ? 6.034 -0.553 -12.100 1.00 94.44 103 GLU A C 1
ATOM 873 O O . GLU A 1 103 ? 4.849 -0.618 -11.789 1.00 94.44 103 GLU A O 1
ATOM 878 N N . ALA A 1 104 ? 6.984 -0.710 -11.179 1.00 92.75 104 ALA A N 1
ATOM 879 C CA . ALA A 1 104 ? 6.713 -0.850 -9.752 1.00 92.75 104 ALA A CA 1
ATOM 880 C C . ALA A 1 104 ? 6.222 0.475 -9.099 1.00 92.75 104 ALA A C 1
ATOM 882 O O . ALA A 1 104 ? 6.411 1.573 -9.638 1.00 92.75 104 ALA A O 1
ATOM 883 N N . PRO A 1 105 ? 5.553 0.417 -7.926 1.00 91.50 105 PRO A N 1
ATOM 884 C CA . PRO A 1 105 ? 4.873 1.564 -7.317 1.00 91.50 105 PRO A CA 1
ATOM 885 C C . PRO A 1 105 ? 5.824 2.522 -6.582 1.00 91.50 105 PRO A C 1
ATOM 887 O O . PRO A 1 105 ? 5.826 2.635 -5.353 1.00 91.50 105 PRO A O 1
ATOM 890 N N . TRP A 1 106 ? 6.636 3.256 -7.339 1.00 93.38 106 TRP A N 1
ATOM 891 C CA . TRP A 1 106 ? 7.639 4.154 -6.775 1.00 93.38 106 TRP A CA 1
ATOM 892 C C . TRP A 1 106 ? 7.100 5.539 -6.371 1.00 93.38 106 TRP A C 1
ATOM 894 O O . TRP A 1 106 ? 6.121 6.083 -6.898 1.00 93.38 106 TRP A O 1
ATOM 904 N N . GLY A 1 107 ? 7.795 6.158 -5.413 1.00 92.56 107 GLY A N 1
ATOM 905 C CA . GLY A 1 107 ? 7.515 7.514 -4.939 1.00 92.56 107 GLY A CA 1
ATOM 906 C C . GLY A 1 107 ? 8.039 8.630 -5.857 1.00 92.56 107 GLY A C 1
ATOM 907 O O . GLY A 1 107 ? 8.815 8.404 -6.783 1.00 92.56 107 GLY A O 1
ATOM 908 N N . ARG A 1 108 ? 7.681 9.883 -5.527 1.00 93.69 108 ARG A N 1
ATOM 909 C CA . ARG A 1 108 ? 8.041 11.101 -6.297 1.00 93.69 108 ARG A CA 1
ATOM 910 C C . ARG A 1 108 ? 9.546 11.266 -6.547 1.00 93.69 108 ARG A C 1
ATOM 912 O O . ARG A 1 108 ? 9.940 11.931 -7.498 1.00 93.69 108 ARG A O 1
ATOM 919 N N . ARG A 1 109 ? 10.383 10.736 -5.648 1.00 94.38 109 ARG A N 1
ATOM 920 C CA . ARG A 1 109 ? 11.844 10.837 -5.742 1.00 94.38 109 ARG A CA 1
ATOM 921 C C . ARG A 1 109 ? 12.357 10.110 -6.983 1.00 94.38 109 ARG A C 1
ATOM 923 O O . ARG A 1 109 ? 13.010 10.739 -7.798 1.00 94.38 109 ARG A O 1
ATOM 930 N N . TYR A 1 110 ? 12.014 8.834 -7.137 1.00 95.38 110 TYR A N 1
ATOM 931 C CA . TYR A 1 110 ? 12.429 8.018 -8.281 1.00 95.38 110 TYR A CA 1
ATOM 932 C C . TYR A 1 110 ? 11.809 8.507 -9.589 1.00 95.38 110 TYR A C 1
ATOM 934 O O . TYR A 1 110 ? 12.454 8.491 -10.628 1.00 95.38 110 TYR A O 1
ATOM 942 N N . GLU A 1 111 ? 10.581 9.023 -9.521 1.00 95.19 111 GLU A N 1
ATOM 943 C CA . GLU A 1 111 ? 9.917 9.634 -10.672 1.00 95.19 111 GLU A CA 1
ATOM 944 C C . GLU A 1 111 ? 10.710 10.825 -11.226 1.00 95.19 111 GLU A C 1
ATOM 946 O O . GLU A 1 111 ? 10.827 10.971 -12.435 1.00 95.19 111 GLU A O 1
ATOM 951 N N . ARG A 1 112 ? 11.267 11.680 -10.359 1.00 96.06 112 ARG A N 1
ATOM 952 C CA . ARG A 1 112 ? 12.122 12.792 -10.796 1.00 96.06 112 ARG A CA 1
ATOM 953 C C . ARG A 1 112 ? 13.398 12.300 -11.476 1.00 96.06 112 ARG A C 1
ATOM 955 O O . ARG A 1 112 ? 13.705 12.774 -12.557 1.00 96.06 112 ARG A O 1
ATOM 962 N N . GLU A 1 113 ? 14.082 11.340 -10.861 1.00 96.38 113 GLU A N 1
ATOM 963 C CA . GLU A 1 113 ? 15.334 10.778 -11.387 1.00 96.38 113 GLU A CA 1
ATOM 964 C C . GLU A 1 113 ? 15.141 10.137 -12.769 1.00 96.38 113 GLU A C 1
ATOM 966 O O . GLU A 1 113 ? 15.938 10.359 -13.673 1.00 96.38 113 GLU A O 1
ATOM 971 N N . LEU A 1 114 ? 14.063 9.366 -12.955 1.00 94.94 114 LEU A N 1
ATOM 972 C CA . LEU A 1 114 ? 13.754 8.751 -14.249 1.00 94.94 114 LEU A CA 1
ATOM 973 C C . LEU A 1 114 ? 13.247 9.769 -15.275 1.00 94.94 114 LEU A C 1
ATOM 975 O O . LEU A 1 114 ? 13.550 9.632 -16.458 1.00 94.94 114 LEU A O 1
ATOM 979 N N . ARG A 1 115 ? 12.523 10.810 -14.841 1.00 96.44 115 ARG A N 1
ATOM 980 C CA . ARG A 1 115 ? 12.090 11.902 -15.724 1.00 96.44 115 ARG A CA 1
ATOM 981 C C . ARG A 1 115 ? 13.275 12.622 -16.355 1.00 96.44 115 ARG A C 1
ATOM 983 O O . ARG A 1 115 ? 13.243 12.869 -17.551 1.00 96.44 115 ARG A O 1
ATOM 990 N N . GLU A 1 116 ? 14.298 12.935 -15.562 1.00 95.75 116 GLU A N 1
ATOM 991 C CA . GLU A 1 116 ? 15.497 13.636 -16.038 1.00 95.75 116 GLU A CA 1
ATOM 992 C C . GLU A 1 116 ? 16.178 12.894 -17.193 1.00 95.75 116 GLU A C 1
ATOM 994 O O . GLU A 1 116 ? 16.677 13.532 -18.110 1.00 95.75 116 GLU A O 1
ATOM 999 N N . VAL A 1 117 ? 16.154 11.559 -17.176 1.00 95.88 117 VAL A N 1
ATOM 1000 C CA . VAL A 1 117 ? 16.700 10.730 -18.258 1.00 95.88 117 VAL A CA 1
ATOM 1001 C C . VAL A 1 117 ? 15.725 10.609 -19.431 1.00 95.88 117 VAL A C 1
ATOM 1003 O O . VAL A 1 117 ? 16.138 10.692 -20.584 1.00 95.88 117 VAL A O 1
ATOM 1006 N N . TYR A 1 118 ? 14.438 10.392 -19.150 1.00 96.25 118 TYR A N 1
ATOM 1007 C CA . TYR A 1 118 ? 13.420 10.149 -20.174 1.00 96.25 118 TYR A CA 1
ATOM 1008 C C . TYR A 1 118 ? 13.118 11.385 -21.032 1.00 96.25 118 TYR A C 1
ATOM 1010 O O . TYR A 1 118 ? 12.897 11.259 -22.233 1.00 96.25 118 TYR A O 1
ATOM 1018 N N . GLU A 1 119 ? 13.129 12.574 -20.427 1.00 95.31 119 GLU A N 1
ATOM 1019 C CA . GLU A 1 119 ? 12.858 13.849 -21.103 1.00 95.31 119 GLU A CA 1
ATOM 1020 C C . GLU A 1 119 ? 14.129 14.495 -21.697 1.00 95.31 119 GLU A C 1
ATOM 1022 O O . GLU A 1 119 ? 14.058 15.591 -22.253 1.00 95.31 119 GLU A O 1
ATOM 1027 N N . ASP A 1 120 ? 15.295 13.842 -21.607 1.00 94.19 120 ASP A N 1
ATOM 1028 C CA . ASP A 1 120 ? 16.533 14.356 -22.201 1.00 94.19 120 ASP A CA 1
ATOM 1029 C C . ASP A 1 120 ? 16.554 14.149 -23.726 1.00 94.19 120 ASP A C 1
ATOM 1031 O O . ASP A 1 120 ? 16.863 13.071 -24.242 1.00 94.19 120 ASP A O 1
ATOM 1035 N N . GLU A 1 121 ? 16.267 15.224 -24.463 1.00 92.12 121 GLU A N 1
ATOM 1036 C CA . GLU A 1 121 ? 16.249 15.257 -25.932 1.00 92.12 121 GLU A CA 1
ATOM 1037 C C . GLU A 1 121 ? 17.644 15.131 -26.580 1.00 92.12 121 GLU A C 1
ATOM 1039 O O . GLU A 1 121 ? 17.759 15.069 -27.807 1.00 92.12 121 GLU A O 1
ATOM 1044 N N . SER A 1 122 ? 18.723 15.087 -25.790 1.00 93.50 122 SER A N 1
ATOM 1045 C CA . SER A 1 122 ? 20.092 14.938 -26.308 1.00 93.50 122 SER A CA 1
ATOM 1046 C C . SER A 1 122 ? 20.352 13.553 -26.916 1.00 93.50 122 SER A C 1
ATOM 1048 O O . SER A 1 122 ? 21.342 13.374 -27.634 1.00 93.50 122 SER A O 1
ATOM 1050 N N . PHE A 1 123 ? 19.486 12.572 -26.636 1.00 92.12 123 PHE A N 1
ATOM 1051 C CA . PHE A 1 123 ? 19.641 11.176 -27.040 1.00 92.12 123 PHE A CA 1
ATOM 1052 C C . PHE A 1 123 ? 18.523 10.718 -27.977 1.00 92.12 123 PHE A C 1
ATOM 1054 O O . PHE A 1 123 ? 17.384 11.168 -27.910 1.00 92.12 123 PHE A O 1
ATOM 1061 N N . GLY A 1 124 ? 18.862 9.793 -28.880 1.00 95.06 124 GLY A N 1
ATOM 1062 C CA . GLY A 1 124 ? 17.863 9.088 -29.680 1.00 95.06 124 GLY A CA 1
ATOM 1063 C C . GLY A 1 124 ? 17.149 8.001 -28.862 1.00 95.06 124 GLY A C 1
ATOM 1064 O O . GLY A 1 124 ? 17.697 7.548 -27.858 1.00 95.06 124 GLY A O 1
ATOM 1065 N N . PRO A 1 125 ? 15.995 7.482 -29.325 1.00 95.69 125 PRO A N 1
ATOM 1066 C CA . PRO A 1 125 ? 15.125 6.617 -28.518 1.00 95.69 125 PRO A CA 1
ATOM 1067 C C . PRO A 1 125 ? 15.798 5.371 -27.920 1.00 95.69 125 PRO A C 1
ATOM 1069 O O . PRO A 1 125 ? 15.564 5.039 -26.762 1.00 95.69 125 PRO A O 1
ATOM 1072 N N . VAL A 1 126 ? 16.666 4.702 -28.686 1.00 96.81 126 VAL A N 1
ATOM 1073 C CA . VAL A 1 126 ? 17.398 3.503 -28.231 1.00 96.81 126 VAL A CA 1
ATOM 1074 C C . VAL A 1 126 ? 18.447 3.846 -27.173 1.00 96.81 126 VAL A C 1
ATOM 1076 O O . VAL A 1 126 ? 18.658 3.087 -26.232 1.00 96.81 126 VAL A O 1
ATOM 1079 N N . GLU A 1 127 ? 19.105 4.996 -27.306 1.00 96.94 127 GLU A N 1
ATOM 1080 C CA . GLU A 1 127 ? 20.100 5.441 -26.330 1.00 96.94 127 GLU A CA 1
ATOM 1081 C C . GLU A 1 127 ? 19.428 5.915 -25.035 1.00 96.94 127 GLU A C 1
ATOM 1083 O O . GLU A 1 127 ? 19.921 5.626 -23.947 1.00 96.94 127 GLU A O 1
ATOM 1088 N N . THR A 1 128 ? 18.249 6.539 -25.133 1.00 97.00 128 THR A N 1
ATOM 1089 C CA . THR A 1 128 ? 17.385 6.812 -23.977 1.00 97.00 128 THR A CA 1
ATOM 1090 C C . THR A 1 128 ? 17.038 5.518 -23.236 1.00 97.00 128 THR A C 1
ATOM 1092 O O . THR A 1 128 ? 17.166 5.477 -22.016 1.00 97.00 128 THR A O 1
ATOM 1095 N N . SER A 1 129 ? 16.691 4.433 -23.946 1.00 97.56 129 SER A N 1
ATOM 1096 C CA . SER A 1 129 ? 16.438 3.121 -23.323 1.00 97.56 129 SER A CA 1
ATOM 1097 C C . SER A 1 129 ? 17.653 2.588 -22.561 1.00 97.56 129 SER A C 1
ATOM 1099 O O . SER A 1 129 ? 17.495 2.149 -21.426 1.00 97.56 129 SER A O 1
ATOM 1101 N N . ARG A 1 130 ? 18.866 2.674 -23.131 1.00 97.25 130 ARG A N 1
ATOM 1102 C CA . ARG A 1 130 ? 20.098 2.258 -22.428 1.00 97.25 130 ARG A CA 1
ATOM 1103 C C . ARG A 1 130 ? 20.316 3.046 -21.143 1.00 97.25 130 ARG A C 1
ATOM 1105 O O . ARG A 1 130 ? 20.568 2.462 -20.099 1.00 97.25 130 ARG A O 1
ATOM 1112 N N . ARG A 1 131 ? 20.133 4.365 -21.196 1.00 97.44 131 ARG A N 1
ATOM 1113 C CA . ARG A 1 131 ? 20.272 5.216 -20.008 1.00 97.44 131 ARG A CA 1
ATOM 1114 C C . ARG A 1 131 ? 19.215 4.941 -18.952 1.00 97.44 131 ARG A C 1
ATOM 1116 O O . ARG A 1 131 ? 19.501 5.068 -17.767 1.00 97.44 131 ARG A O 1
ATOM 1123 N N . ILE A 1 132 ? 17.999 4.585 -19.362 1.00 97.25 132 ILE A N 1
ATOM 1124 C CA . ILE A 1 132 ? 16.958 4.152 -18.428 1.00 97.25 132 ILE A CA 1
ATOM 1125 C C . ILE A 1 132 ? 17.389 2.860 -17.731 1.00 97.25 132 ILE A C 1
ATOM 1127 O O . ILE A 1 132 ? 17.253 2.796 -16.514 1.00 97.25 132 ILE A O 1
ATOM 1131 N N . VAL A 1 133 ? 17.932 1.875 -18.458 1.00 97.38 133 VAL A N 1
ATOM 1132 C CA . VAL A 1 133 ? 18.479 0.640 -17.862 1.00 97.38 133 VAL A CA 1
ATOM 1133 C C . VAL A 1 133 ? 19.577 0.979 -16.852 1.00 97.38 133 VAL A C 1
ATOM 1135 O O . VAL A 1 133 ? 19.455 0.613 -15.686 1.00 97.38 133 VAL A O 1
ATOM 1138 N N . ASP A 1 134 ? 20.573 1.775 -17.252 1.00 97.12 134 ASP A N 1
ATOM 1139 C CA . ASP A 1 134 ? 21.659 2.197 -16.358 1.00 97.12 134 ASP A CA 1
ATOM 1140 C C . ASP A 1 134 ? 21.115 2.888 -15.099 1.00 97.12 134 ASP A C 1
ATOM 1142 O O . ASP A 1 134 ? 21.594 2.657 -13.988 1.00 97.12 134 ASP A O 1
ATOM 1146 N N . LYS A 1 135 ? 20.083 3.729 -15.255 1.00 97.44 135 LYS A N 1
ATOM 1147 C CA . LYS A 1 135 ? 19.471 4.452 -14.139 1.00 97.44 135 LYS A CA 1
ATOM 1148 C C . LYS A 1 135 ? 18.645 3.538 -13.233 1.00 97.44 135 LYS A C 1
ATOM 1150 O O . LYS A 1 135 ? 18.629 3.749 -12.022 1.00 97.44 135 LYS A O 1
ATOM 1155 N N . VAL A 1 136 ? 17.958 2.544 -13.793 1.00 96.56 136 VAL A N 1
ATOM 1156 C CA . VAL A 1 136 ? 17.234 1.500 -13.048 1.00 96.56 136 VAL A CA 1
ATOM 1157 C C . VAL A 1 136 ? 18.208 0.717 -12.169 1.00 96.56 136 VAL A C 1
ATOM 1159 O O . VAL A 1 136 ? 17.945 0.564 -10.973 1.00 96.56 136 VAL A O 1
ATOM 1162 N N . ASP A 1 137 ? 19.353 0.328 -12.731 1.00 96.06 137 ASP A N 1
ATOM 1163 C CA . ASP A 1 137 ? 20.416 -0.384 -12.020 1.00 96.06 137 ASP A CA 1
ATOM 1164 C C . ASP A 1 137 ? 21.088 0.501 -10.957 1.00 96.06 137 ASP A C 1
ATOM 1166 O O . ASP A 1 137 ? 21.264 0.076 -9.814 1.00 96.06 137 ASP A O 1
ATOM 1170 N N . GLU A 1 138 ? 21.399 1.763 -11.285 1.00 97.12 138 GLU A N 1
ATOM 1171 C CA . GLU A 1 138 ? 21.974 2.753 -10.356 1.00 97.12 138 GLU A CA 1
ATOM 1172 C C . GLU A 1 138 ? 21.072 2.980 -9.133 1.00 97.12 138 GLU A C 1
ATOM 1174 O O . GLU A 1 138 ? 21.543 3.062 -7.996 1.00 97.12 138 GLU A O 1
ATOM 1179 N N . LEU A 1 139 ? 19.760 3.085 -9.364 1.00 95.38 139 LEU A N 1
ATOM 1180 C CA . LEU A 1 139 ? 18.762 3.277 -8.314 1.00 95.38 139 LEU A CA 1
ATOM 1181 C C . LEU A 1 139 ? 18.439 1.977 -7.560 1.00 95.38 139 LEU A C 1
ATOM 1183 O O . LEU A 1 139 ? 17.770 2.043 -6.523 1.00 95.38 139 LEU A O 1
ATOM 1187 N N . GLY A 1 140 ? 18.902 0.826 -8.060 1.00 95.25 140 GLY A N 1
ATOM 1188 C CA . GLY A 1 140 ? 18.614 -0.495 -7.510 1.00 95.25 140 GLY A CA 1
ATOM 1189 C C . GLY A 1 140 ? 17.124 -0.825 -7.530 1.00 95.25 140 GLY A C 1
ATOM 1190 O O . GLY A 1 140 ? 16.617 -1.404 -6.567 1.00 95.25 140 GLY A O 1
ATOM 1191 N N . LEU A 1 141 ? 16.400 -0.398 -8.573 1.00 95.19 141 LEU A N 1
ATOM 1192 C CA . LEU A 1 141 ? 14.975 -0.707 -8.690 1.00 95.19 141 LEU A CA 1
ATOM 1193 C C . LEU A 1 141 ? 14.809 -2.198 -8.978 1.00 95.19 141 LEU A C 1
ATOM 1195 O O . LEU A 1 141 ? 15.579 -2.791 -9.730 1.00 95.19 141 LEU A O 1
ATOM 1199 N N . GLN A 1 142 ? 13.807 -2.801 -8.356 1.00 94.06 142 GLN A N 1
ATOM 1200 C CA . GLN A 1 142 ? 13.521 -4.225 -8.473 1.00 94.06 142 GLN A CA 1
ATOM 1201 C C . GLN A 1 142 ? 12.042 -4.426 -8.797 1.00 94.06 142 GLN A C 1
ATOM 1203 O O . GLN A 1 142 ? 11.227 -3.563 -8.445 1.00 94.06 142 GLN A O 1
ATOM 1208 N N . PRO A 1 143 ? 11.674 -5.554 -9.425 1.00 91.44 143 PRO A N 1
ATOM 1209 C CA . PRO A 1 143 ? 10.281 -5.882 -9.673 1.00 91.44 143 PRO A CA 1
ATOM 1210 C C . PRO A 1 143 ? 9.473 -5.875 -8.374 1.00 91.44 143 PRO A C 1
ATOM 1212 O O . PRO A 1 143 ? 9.938 -6.323 -7.325 1.00 91.44 143 PRO A O 1
ATOM 1215 N N . PHE A 1 144 ? 8.247 -5.364 -8.444 1.00 87.81 144 PHE A N 1
ATOM 1216 C CA . PHE A 1 144 ? 7.325 -5.404 -7.318 1.00 87.81 144 PHE A CA 1
ATOM 1217 C C . PHE A 1 144 ? 6.480 -6.675 -7.367 1.00 87.81 144 PHE A C 1
ATOM 1219 O O . PHE A 1 144 ? 5.759 -6.908 -8.336 1.00 87.81 144 PHE A O 1
ATOM 1226 N N . GLU A 1 145 ? 6.526 -7.459 -6.294 1.00 83.31 145 GLU A N 1
ATOM 1227 C CA . GLU A 1 145 ? 5.599 -8.566 -6.077 1.00 83.31 145 GLU A CA 1
ATOM 1228 C C . GLU A 1 145 ? 4.372 -8.041 -5.316 1.00 83.31 145 GLU A C 1
ATOM 1230 O O . GLU A 1 145 ? 4.500 -7.642 -4.151 1.00 83.31 145 GLU A O 1
ATOM 1235 N N . PRO A 1 146 ? 3.182 -7.982 -5.948 1.00 78.50 146 PRO A N 1
ATOM 1236 C CA . PRO A 1 146 ? 1.977 -7.569 -5.250 1.00 78.50 146 PRO A CA 1
ATOM 1237 C C . PRO A 1 146 ? 1.656 -8.564 -4.133 1.00 78.50 146 PRO A C 1
ATOM 1239 O O . PRO A 1 146 ? 1.787 -9.772 -4.340 1.00 78.50 146 PRO A O 1
ATOM 1242 N N . PRO A 1 147 ? 1.223 -8.085 -2.954 1.00 80.88 147 PRO A N 1
ATOM 1243 C CA . PRO A 1 147 ? 0.808 -8.990 -1.901 1.00 80.88 147 PRO A CA 1
ATOM 1244 C C . PRO A 1 147 ? -0.423 -9.777 -2.352 1.00 80.88 147 PRO A C 1
ATOM 1246 O O . PRO A 1 147 ? -1.312 -9.237 -3.017 1.00 80.88 147 PRO A O 1
ATOM 1249 N N . ASP A 1 148 ? -0.479 -11.050 -1.965 1.00 85.00 148 ASP A N 1
ATOM 1250 C CA . ASP A 1 148 ? -1.648 -11.879 -2.224 1.00 85.00 148 ASP A CA 1
ATOM 1251 C C . ASP A 1 148 ? -2.889 -11.269 -1.548 1.00 85.00 148 ASP A C 1
ATOM 1253 O O . ASP A 1 148 ? -2.822 -10.862 -0.379 1.00 85.00 148 ASP A O 1
ATOM 1257 N N . PRO A 1 149 ? -4.037 -11.219 -2.245 1.00 88.94 149 PRO A N 1
ATOM 1258 C CA . PRO A 1 149 ? -5.292 -10.804 -1.641 1.00 88.94 149 PRO A CA 1
ATOM 1259 C C . PRO A 1 149 ? -5.633 -11.667 -0.427 1.00 88.94 149 PRO A C 1
ATOM 1261 O O . PRO A 1 149 ? -5.360 -12.872 -0.393 1.00 88.94 149 PRO A O 1
ATOM 1264 N N . LEU A 1 150 ? -6.279 -11.062 0.569 1.00 90.50 150 LEU A N 1
ATOM 1265 C CA . LEU A 1 150 ? -6.713 -11.811 1.744 1.00 90.50 150 LEU A CA 1
ATOM 1266 C C . LEU A 1 150 ? -7.783 -12.844 1.362 1.00 90.50 150 LEU A C 1
ATOM 1268 O O . LEU A 1 150 ? -8.602 -12.587 0.480 1.00 90.50 150 LEU A O 1
ATOM 1272 N N . PRO A 1 151 ? -7.834 -14.005 2.038 1.00 92.69 151 PRO A N 1
ATOM 1273 C CA . PRO A 1 151 ? -8.916 -14.953 1.824 1.00 92.69 151 PRO A CA 1
ATOM 1274 C C . PRO A 1 151 ? -10.250 -14.340 2.275 1.00 92.69 151 PRO A C 1
ATOM 1276 O O . PRO A 1 151 ? -10.289 -13.661 3.307 1.00 92.69 151 PRO A O 1
ATOM 1279 N N . PRO A 1 152 ? -11.362 -14.596 1.566 1.00 92.88 152 PRO A N 1
ATOM 1280 C CA . PRO A 1 152 ? -12.670 -14.130 2.001 1.00 92.88 152 PRO A CA 1
ATOM 1281 C C . PRO A 1 152 ? -13.035 -14.766 3.344 1.00 92.88 152 PRO A C 1
ATOM 1283 O O . PRO A 1 152 ? -12.856 -15.966 3.543 1.00 92.88 152 PRO A O 1
ATOM 1286 N N . ILE A 1 153 ? -13.600 -13.960 4.238 1.00 94.94 153 ILE A N 1
ATOM 1287 C CA . ILE A 1 153 ? -14.161 -14.415 5.516 1.00 94.94 153 ILE A CA 1
ATOM 1288 C C . ILE A 1 153 ? -15.661 -14.130 5.563 1.00 94.94 153 ILE A C 1
ATOM 1290 O O . ILE A 1 153 ? -16.159 -13.267 4.840 1.00 94.94 153 ILE A O 1
ATOM 1294 N N . GLN A 1 154 ? -16.384 -14.807 6.447 1.00 95.00 154 GLN A N 1
ATOM 1295 C CA . GLN A 1 154 ? -17.737 -14.465 6.863 1.00 95.00 154 GLN A CA 1
ATOM 1296 C C . GLN A 1 154 ? -17.705 -13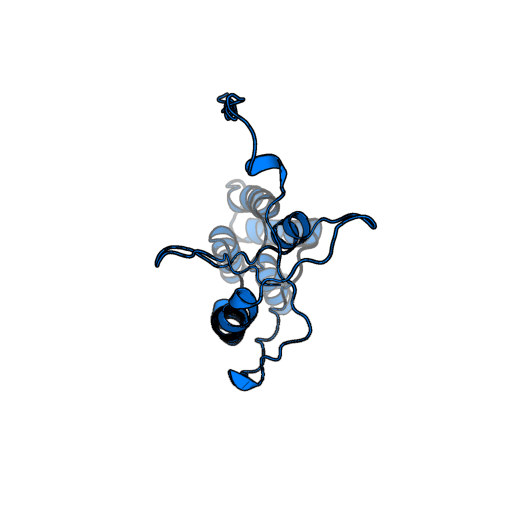.442 8.001 1.00 95.00 154 GLN A C 1
ATOM 1298 O O . GLN A 1 154 ? -16.753 -13.336 8.777 1.00 95.00 154 GLN A O 1
ATOM 1303 N N . LYS A 1 155 ? -18.788 -12.673 8.150 1.00 93.12 155 LYS A N 1
ATOM 1304 C CA . LYS A 1 155 ? -18.865 -11.623 9.176 1.00 93.12 155 LYS A CA 1
ATOM 1305 C C . LYS A 1 155 ? -18.691 -12.182 10.590 1.00 93.12 155 LYS A C 1
ATOM 1307 O O . LYS A 1 155 ? -18.242 -11.469 11.481 1.00 93.12 155 LYS A O 1
ATOM 1312 N N . ASP A 1 156 ? -19.131 -13.405 10.869 1.00 94.81 156 ASP A N 1
ATOM 1313 C CA . ASP A 1 156 ? -18.996 -14.078 12.171 1.00 94.81 156 ASP A CA 1
ATOM 1314 C C . ASP A 1 156 ? -17.623 -14.644 12.466 1.00 94.81 156 ASP A C 1
ATOM 1316 O O . ASP A 1 156 ? -17.347 -14.909 13.635 1.00 94.81 156 ASP A O 1
ATOM 1320 N N . GLU A 1 157 ? -16.729 -14.692 11.488 1.00 96.38 157 GLU A N 1
ATOM 1321 C CA . GLU A 1 157 ? -15.321 -15.005 11.723 1.00 96.38 157 GLU A CA 1
ATOM 1322 C C . GLU A 1 157 ? -14.575 -13.842 12.396 1.00 96.38 157 GLU A C 1
ATOM 1324 O O . GLU A 1 157 ? -13.567 -14.058 13.062 1.00 96.38 157 GLU A O 1
ATOM 1329 N N . VAL A 1 158 ? -15.116 -12.618 12.345 1.00 95.94 158 VAL A N 1
ATOM 1330 C CA . VAL A 1 158 ? -14.596 -11.475 13.109 1.00 95.94 158 VAL A CA 1
ATOM 1331 C C . VAL A 1 158 ? -14.959 -11.634 14.592 1.00 95.94 158 VAL A C 1
ATOM 1333 O O . VAL A 1 158 ? -16.115 -11.455 14.992 1.00 95.94 158 VAL A O 1
ATOM 1336 N N . LYS A 1 159 ? -13.962 -11.973 15.420 1.00 95.31 159 LYS A N 1
ATOM 1337 C CA . LYS A 1 159 ? -14.115 -12.205 16.867 1.00 95.31 159 LYS A CA 1
ATOM 1338 C C . LYS A 1 159 ? -13.564 -11.046 17.702 1.00 95.31 159 LYS A C 1
ATOM 1340 O O . LYS A 1 159 ? -12.554 -10.439 17.356 1.00 95.31 159 LYS A O 1
ATOM 1345 N N . LEU A 1 160 ? -14.213 -10.773 18.835 1.00 93.56 160 LEU A N 1
ATOM 1346 C CA . LEU A 1 160 ? -13.749 -9.801 19.824 1.00 93.56 160 LEU A CA 1
ATOM 1347 C C . LEU A 1 160 ? -12.722 -10.458 20.753 1.00 93.56 160 LEU A C 1
ATOM 1349 O O . LEU A 1 160 ? -13.034 -11.456 21.398 1.00 93.56 160 LEU A O 1
ATOM 1353 N N . VAL A 1 161 ? -11.520 -9.887 20.834 1.00 94.31 161 VAL A N 1
ATOM 1354 C CA . VAL A 1 161 ? -10.463 -10.353 21.751 1.00 94.31 161 VAL A CA 1
ATOM 1355 C C . VAL A 1 161 ? -10.493 -9.573 23.065 1.00 94.31 161 VAL A C 1
ATOM 1357 O O . VAL A 1 161 ? -10.462 -10.162 24.140 1.00 94.31 161 VAL A O 1
ATOM 1360 N N . CYS A 1 162 ? -10.562 -8.244 22.984 1.00 92.06 162 CYS A N 1
ATOM 1361 C CA . CYS A 1 162 ? -10.553 -7.344 24.133 1.00 92.06 162 CYS A CA 1
ATOM 1362 C C . CYS A 1 162 ? -11.347 -6.075 23.805 1.00 92.06 162 CYS A C 1
ATOM 1364 O O . CYS A 1 162 ? -11.372 -5.642 22.650 1.00 92.06 162 CYS A O 1
ATOM 1366 N N . TRP A 1 163 ? -11.974 -5.485 24.820 1.00 92.31 163 TRP A N 1
ATOM 1367 C CA . TRP A 1 163 ? -12.650 -4.195 24.746 1.00 92.31 163 TRP A CA 1
ATOM 1368 C C . TRP A 1 163 ? -12.362 -3.384 26.008 1.00 92.31 163 TRP A C 1
ATOM 1370 O O . TRP A 1 163 ? -12.055 -3.933 27.066 1.00 92.31 163 TRP A O 1
ATOM 1380 N N . MET A 1 164 ? -12.485 -2.069 25.882 1.00 90.00 164 MET A N 1
ATOM 1381 C CA . MET A 1 164 ? -12.421 -1.133 26.995 1.00 90.00 164 MET A CA 1
ATOM 1382 C C . MET A 1 164 ? -13.349 0.043 26.725 1.00 90.00 164 MET A C 1
ATOM 1384 O O . MET A 1 164 ? -13.615 0.378 25.571 1.00 90.00 164 MET A O 1
ATOM 1388 N N . VAL A 1 165 ? -13.831 0.650 27.802 1.00 89.31 165 VAL A N 1
ATOM 1389 C CA . VAL A 1 165 ? -14.575 1.907 27.766 1.00 89.31 165 VAL A CA 1
ATOM 1390 C C . VAL A 1 165 ? -13.634 3.010 28.219 1.00 89.31 165 VAL A C 1
ATOM 1392 O O . VAL A 1 165 ? -12.929 2.844 29.212 1.00 89.31 165 VAL A O 1
ATOM 1395 N N . VAL A 1 166 ? -13.626 4.114 27.477 1.00 88.00 166 VAL A N 1
ATOM 1396 C CA . VAL A 1 166 ? -12.836 5.306 27.788 1.00 88.00 166 VAL A CA 1
ATOM 1397 C C . VAL A 1 166 ? -13.790 6.358 28.333 1.00 88.00 166 VAL A C 1
ATOM 1399 O O . VAL A 1 166 ? -14.726 6.754 27.639 1.00 88.00 166 VAL A O 1
ATOM 1402 N N . ALA A 1 167 ? -13.577 6.765 29.581 1.00 83.81 167 ALA A N 1
ATOM 1403 C CA . ALA A 1 167 ? -14.305 7.866 30.199 1.00 83.81 167 ALA A CA 1
ATOM 1404 C C . ALA A 1 167 ? -13.611 9.206 29.880 1.00 83.81 167 ALA A C 1
ATOM 1406 O O . ALA A 1 167 ? -12.396 9.214 29.669 1.00 83.81 167 ALA A O 1
ATOM 1407 N N . PRO A 1 168 ? -14.353 10.327 29.826 1.00 78.25 168 PRO A N 1
ATOM 1408 C CA . PRO A 1 168 ? -13.746 11.654 29.748 1.00 78.25 168 PRO A CA 1
ATOM 1409 C C . PRO A 1 168 ? -12.942 11.966 31.021 1.00 78.25 168 PRO A C 1
ATOM 1411 O O . PRO A 1 168 ? -13.214 11.406 32.083 1.00 78.25 168 PRO A O 1
ATOM 1414 N N . ASP A 1 169 ? -11.970 12.873 30.915 1.00 69.69 169 ASP A N 1
ATOM 1415 C CA . ASP A 1 169 ? -11.228 13.384 32.073 1.00 69.69 169 ASP A CA 1
ATOM 1416 C C . ASP A 1 169 ? -12.179 14.238 32.941 1.00 69.69 169 ASP A C 1
ATOM 1418 O O . ASP A 1 169 ? -12.910 15.087 32.427 1.00 69.69 169 ASP A O 1
ATOM 1422 N N . GLU A 1 170 ? -12.202 14.029 34.261 1.00 58.22 170 GLU A N 1
ATOM 1423 C CA . GLU A 1 170 ? -13.133 14.715 35.181 1.00 58.22 170 GLU A CA 1
ATOM 1424 C C . GLU A 1 170 ? -12.945 16.246 35.211 1.00 58.22 170 GLU A C 1
ATOM 1426 O O . GLU A 1 170 ? -13.801 16.981 35.712 1.00 58.22 170 GLU A O 1
ATOM 1431 N N . LYS A 1 171 ? -11.845 16.756 34.643 1.00 49.38 171 LYS A N 1
ATOM 1432 C CA . LYS A 1 171 ? -11.526 18.191 34.584 1.00 49.38 171 LYS A CA 1
ATOM 1433 C C . LYS A 1 171 ? -12.485 19.030 33.737 1.00 49.38 171 LYS A C 1
ATOM 1435 O O . LYS A 1 171 ? -12.490 20.246 33.905 1.00 49.38 171 LYS A O 1
ATOM 1440 N N . ASP A 1 172 ? -13.327 18.416 32.909 1.00 45.53 172 ASP A N 1
ATOM 1441 C CA . ASP A 1 172 ? -14.303 19.141 32.082 1.00 45.53 172 ASP A CA 1
ATOM 1442 C C . ASP A 1 172 ? -15.662 19.379 32.783 1.00 45.53 172 ASP A C 1
ATOM 1444 O O . ASP A 1 172 ? -16.550 20.020 32.222 1.00 45.53 172 ASP A O 1
ATOM 1448 N N . GLY A 1 173 ? -15.841 18.907 34.027 1.00 40.88 173 GLY A N 1
ATOM 1449 C CA . GLY A 1 173 ? -17.119 18.981 34.756 1.00 40.88 173 GLY A CA 1
ATOM 1450 C C . GLY A 1 173 ? -17.269 20.106 35.791 1.00 40.88 173 GLY A C 1
ATOM 1451 O O . GLY A 1 173 ? -18.363 20.290 36.327 1.00 40.88 173 GLY A O 1
ATOM 1452 N N . ALA A 1 174 ? -16.212 20.864 36.104 1.00 39.78 174 ALA A N 1
ATOM 1453 C CA . ALA A 1 174 ? -16.259 21.900 37.141 1.00 39.78 174 ALA A CA 1
ATOM 1454 C C . ALA A 1 174 ? -15.337 23.089 36.820 1.00 39.78 174 ALA A C 1
ATOM 1456 O O . ALA A 1 174 ? -14.183 23.124 37.241 1.00 39.78 174 ALA A O 1
ATOM 1457 N N . GLY A 1 175 ? -15.854 24.103 36.120 1.00 34.34 175 GLY A N 1
ATOM 1458 C CA . GLY A 1 175 ? -15.134 25.367 35.965 1.00 34.34 175 GLY A CA 1
ATOM 1459 C C . GLY A 1 175 ? -15.824 26.387 35.067 1.00 34.34 175 GLY A C 1
ATOM 1460 O O . GLY A 1 175 ? -15.738 26.319 33.846 1.00 34.34 175 GLY A O 1
ATOM 1461 N N . GLU A 1 176 ? -16.449 27.394 35.678 1.00 40.47 176 GLU A N 1
ATOM 1462 C CA . GLU A 1 176 ? -16.574 28.710 35.054 1.00 40.47 176 GLU A CA 1
ATOM 1463 C C . GLU A 1 176 ? -15.174 29.217 34.620 1.00 40.47 176 GLU A C 1
ATOM 1465 O O . GLU A 1 176 ? -14.241 29.212 35.416 1.00 40.47 176 GLU A O 1
ATOM 1470 N N . ASN A 1 177 ? -15.067 29.726 33.383 1.00 41.81 177 ASN A N 1
ATOM 1471 C CA . ASN A 1 177 ? -13.979 30.551 32.817 1.00 41.81 177 ASN A CA 1
ATOM 1472 C C . ASN A 1 177 ? -12.568 29.938 32.559 1.00 41.81 177 ASN A C 1
ATOM 1474 O O . ASN A 1 177 ? -11.634 30.164 33.324 1.00 41.81 177 ASN A O 1
ATOM 1478 N N . GLY A 1 178 ? -12.372 29.412 31.333 1.00 31.59 178 GLY A N 1
ATOM 1479 C CA . GLY A 1 178 ? -11.168 29.595 30.478 1.00 31.59 178 GLY A CA 1
ATOM 1480 C C . GLY A 1 178 ? -10.120 28.457 30.420 1.00 31.59 178 GLY A C 1
ATOM 1481 O O . GLY A 1 178 ? -10.044 27.678 31.363 1.00 31.59 178 GLY A O 1
ATOM 1482 N N . PRO A 1 179 ? -9.255 28.371 29.369 1.00 37.09 179 PRO A N 1
ATOM 1483 C CA . PRO A 1 179 ? -9.115 29.238 28.192 1.00 37.09 179 PRO A CA 1
ATOM 1484 C C . PRO A 1 179 ? -9.525 28.580 26.854 1.00 37.09 179 PRO A C 1
ATOM 1486 O O . PRO A 1 179 ? -9.390 27.379 26.640 1.00 37.09 179 PRO A O 1
ATOM 1489 N N . GLN A 1 180 ? -9.964 29.423 25.913 1.00 39.16 180 GLN A N 1
ATOM 1490 C CA . GLN A 1 180 ? -10.091 29.099 24.489 1.00 39.16 180 GLN A CA 1
ATOM 1491 C C . GLN A 1 180 ? -8.790 28.495 23.949 1.00 39.16 180 GLN A C 1
ATOM 1493 O O . GLN A 1 180 ? -7.716 29.076 24.128 1.00 39.16 180 GLN A O 1
ATOM 1498 N N . LEU A 1 181 ? -8.898 27.380 23.219 1.00 30.02 181 LEU A N 1
ATOM 1499 C CA . LEU A 1 181 ? -7.832 26.908 22.342 1.00 30.02 181 LEU A CA 1
ATOM 1500 C C . LEU A 1 181 ? -7.565 27.989 21.284 1.00 30.02 181 LEU A C 1
ATOM 1502 O O . LEU A 1 181 ? -8.291 28.144 20.303 1.00 30.02 181 LEU A O 1
ATOM 1506 N N . MET A 1 182 ? -6.527 28.779 21.538 1.00 30.45 182 MET A N 1
ATOM 1507 C CA . MET A 1 182 ? -5.982 29.750 20.608 1.00 30.45 182 MET A CA 1
ATOM 1508 C C . MET A 1 182 ? -5.338 29.027 19.424 1.00 30.45 182 MET A C 1
ATOM 1510 O O . MET A 1 182 ? -4.381 28.276 19.581 1.00 30.45 182 MET A O 1
ATOM 1514 N N . SER A 1 183 ? -5.840 29.381 18.243 1.00 33.91 183 SER A N 1
ATOM 1515 C CA . SER A 1 183 ? -5.055 29.703 17.052 1.00 33.91 183 SER A CA 1
ATOM 1516 C C . SER A 1 183 ? -4.180 28.589 16.468 1.00 33.91 183 SER A C 1
ATOM 1518 O O . SER A 1 183 ? -3.002 28.447 16.792 1.00 33.91 183 SER A O 1
ATOM 1520 N N . GLN A 1 184 ? -4.724 27.916 15.449 1.00 34.53 184 GLN A N 1
ATOM 1521 C CA . GLN A 1 184 ? -3.914 27.415 14.340 1.00 34.53 184 GLN A CA 1
ATOM 1522 C C . GLN A 1 184 ? -3.125 28.593 13.753 1.00 34.53 184 GLN A C 1
ATOM 1524 O O . GLN A 1 184 ? -3.702 29.510 13.174 1.00 34.53 184 GLN A O 1
ATOM 1529 N N . VAL A 1 185 ? -1.806 28.592 13.931 1.00 32.75 185 VAL A N 1
ATOM 1530 C CA . VAL A 1 185 ? -0.915 29.420 13.119 1.00 32.75 185 VAL A CA 1
ATOM 1531 C C . VAL A 1 185 ? -0.750 28.697 11.789 1.00 32.75 185 VAL A C 1
ATOM 1533 O O . VAL A 1 185 ? -0.035 27.701 11.691 1.00 32.75 185 VAL A O 1
ATOM 1536 N N . THR A 1 186 ? -1.450 29.188 10.772 1.00 36.75 186 THR A N 1
ATOM 1537 C CA . THR A 1 186 ? -1.103 28.974 9.370 1.00 36.75 186 THR A CA 1
ATOM 1538 C C . THR A 1 186 ? 0.238 29.654 9.113 1.00 36.75 186 THR A C 1
ATOM 1540 O O . THR A 1 186 ? 0.366 30.872 9.236 1.00 36.75 186 THR A O 1
ATOM 1543 N N . LEU A 1 187 ? 1.261 28.862 8.801 1.00 29.16 187 LEU A N 1
ATOM 1544 C CA . LEU A 1 187 ? 2.486 29.367 8.195 1.00 29.16 187 LEU A CA 1
ATOM 1545 C C . LEU A 1 187 ? 2.236 29.464 6.689 1.00 29.16 187 LEU A C 1
ATOM 1547 O O . LEU A 1 187 ? 2.405 28.482 5.972 1.00 29.16 187 LEU A O 1
ATOM 1551 N N . ASP A 1 188 ? 1.814 30.642 6.239 1.00 30.66 188 ASP A N 1
ATOM 1552 C CA . ASP A 1 188 ? 1.973 31.047 4.844 1.00 30.66 188 ASP A CA 1
ATOM 1553 C C . ASP A 1 188 ? 3.415 31.542 4.646 1.00 30.66 188 ASP A C 1
ATOM 1555 O O . ASP A 1 188 ? 3.950 32.287 5.473 1.00 30.66 188 ASP A O 1
ATOM 1559 N N . THR A 1 189 ? 4.051 31.065 3.574 1.00 35.81 189 THR A N 1
ATOM 1560 C CA . THR A 1 189 ? 5.323 31.586 3.042 1.00 35.81 189 THR A CA 1
ATOM 1561 C C . THR A 1 189 ? 5.049 32.760 2.116 1.00 35.81 189 THR A C 1
ATOM 1563 O O . THR A 1 189 ? 4.073 32.661 1.339 1.00 35.81 189 THR A O 1
#

Foldseek 3Di:
DWDDDLDDDPPDDIDDDPVVVVVLPDDDPPDDDDDDPVVVVVVVVSVVVVLVVVLVVLVLLQDPVSQDADFDPQLVVLLVLCVVQPDPVDDPVLNVWLNLLSRDRDDPVLSVQLCVLQVPPPDDSNVSSVVSSVSSVVVVGGGDDGDNRDDRDDSVVDDDDDDDDGDDDCVVPDDDDDDDPDDDPDDDD